Protein AF-A0A1B8DMV2-F1 (afdb_monomer)

Foldseek 3Di:
DDDDDDDDDDDPPPPPDDDDDPDDDPDDDDDPCDDQAAAEFEDACTQWVHDLLLLQLCPAFVRPVVLVVLVVCCVVVVDPPLVSSQRSLQRGDDALVVSLVSCVVPIDGDPCNLVVLVVCVVVVHQYEYEYCDDPLSSLVVCCVPNNNVSSVSYHYDNAAADEPPDPVVVVCVVVVRDYHYDPDVVVVVVVVVVQVVCQCVVVVPPDDTDPGYPNVVSNVVVVVVVVPPPD

Radius of gyration: 24.59 Å; Cα contacts (8 Å, |Δi|>4): 230; chains: 1; bounding box: 99×43×53 Å

Mean predicted aligned error: 14.94 Å

Nearest PDB structures (foldseek):
  3m1y-assembly1_B  TM=8.290E-01  e=2.789E-05  Helicobacter pylori
  1j97-assembly2_B  TM=6.042E-01  e=1.173E-05  Methanocaldococcus jannaschii
  5jjb-assembly1_A-2  TM=6.236E-01  e=6.628E-05  Mycobacterium avium 104
  1l7p-assembly2_B  TM=6.152E-01  e=1.575E-04  Methanocaldococcus jannaschii
  8a1z-assembly1_A  TM=6.060E-01  e=1.896E-04  Mycobacterium avium 104

Secondary structure (DSSP, 8-state):
------PPPP------PPP-------------------EEE-SBTTTBSS-HHHHHHHHHSSHHHHHHHHHHHHHTTSS-HHHHHHHHHHH--S-HHHHHHHHHHH--B-TTHHHHHHHHHHTT--EEEE-SS-HHHHHHHHHHHH-HHHHTTSEEES--EEETTSHHHHHHHHTT---EEESSHHHHHHHHHHHHHHHHHHHTTS-S---S-TTHHHHHHHHHHHTTS--

Structure (mmCIF, N/CA/C/O backbone):
data_AF-A0A1B8DMV2-F1
#
_entry.id   AF-A0A1B8DMV2-F1
#
loop_
_atom_site.group_PDB
_atom_site.id
_atom_site.type_symbol
_atom_site.label_atom_id
_atom_site.label_alt_id
_atom_site.label_comp_id
_atom_site.label_asym_id
_atom_site.label_entity_id
_atom_site.label_seq_id
_atom_site.pdbx_PDB_ins_code
_atom_site.Cartn_x
_atom_site.Cartn_y
_atom_site.Cartn_z
_atom_site.occupancy
_atom_site.B_iso_or_equiv
_atom_site.auth_seq_id
_atom_site.auth_comp_id
_atom_site.auth_asym_id
_atom_site.auth_atom_id
_atom_site.pdbx_PDB_model_num
ATOM 1 N N . MET A 1 1 ? -80.921 -12.171 -2.965 1.00 39.53 1 MET A N 1
ATOM 2 C CA . MET A 1 1 ? -79.775 -13.082 -2.747 1.00 39.53 1 MET A CA 1
ATOM 3 C C . MET A 1 1 ? -78.541 -12.381 -3.302 1.00 39.53 1 MET A C 1
ATOM 5 O O . MET A 1 1 ? -78.647 -11.861 -4.406 1.00 39.53 1 MET A O 1
ATOM 9 N N . PRO A 1 2 ? -77.476 -12.215 -2.504 1.00 41.81 2 PRO A N 1
ATOM 10 C CA . PRO A 1 2 ? -76.502 -11.133 -2.662 1.00 41.81 2 PRO A CA 1
ATOM 11 C C . PRO A 1 2 ? -75.434 -11.420 -3.724 1.00 41.81 2 PRO A C 1
ATOM 13 O O . PRO A 1 2 ? -75.021 -12.562 -3.911 1.00 41.81 2 PRO A O 1
ATOM 16 N N . ALA A 1 3 ? -74.975 -10.354 -4.383 1.00 37.78 3 ALA A N 1
ATOM 17 C CA . ALA A 1 3 ? -73.780 -10.355 -5.216 1.00 37.78 3 ALA A CA 1
ATOM 18 C C . ALA A 1 3 ? -72.537 -10.443 -4.316 1.00 37.78 3 ALA A C 1
ATOM 20 O O . ALA A 1 3 ? -72.351 -9.612 -3.427 1.00 37.78 3 ALA A O 1
ATOM 21 N N . ALA A 1 4 ? -71.709 -11.465 -4.533 1.00 41.53 4 ALA A N 1
ATOM 22 C CA . ALA A 1 4 ? -70.426 -11.617 -3.865 1.00 41.53 4 ALA A CA 1
ATOM 23 C C . ALA A 1 4 ? -69.388 -10.722 -4.556 1.00 41.53 4 ALA A C 1
ATOM 25 O O . ALA A 1 4 ? -69.022 -10.945 -5.707 1.00 41.53 4 ALA A O 1
ATOM 26 N N . LEU A 1 5 ? -68.943 -9.694 -3.838 1.00 39.97 5 LEU A N 1
ATOM 27 C CA . LEU A 1 5 ? -67.752 -8.915 -4.152 1.00 39.97 5 LEU A CA 1
ATOM 28 C C . LEU A 1 5 ? -66.538 -9.718 -3.678 1.00 39.97 5 LEU A C 1
ATOM 30 O O . LEU A 1 5 ? -66.412 -9.992 -2.486 1.00 39.97 5 LEU A O 1
ATOM 34 N N . THR A 1 6 ? -65.648 -10.093 -4.590 1.00 47.47 6 THR A N 1
ATOM 35 C CA . THR A 1 6 ? -64.312 -10.586 -4.235 1.00 47.47 6 THR A CA 1
ATOM 36 C C . THR A 1 6 ? -63.304 -9.517 -4.656 1.00 47.47 6 THR A C 1
ATOM 38 O O . THR A 1 6 ? -63.215 -9.231 -5.852 1.00 47.47 6 THR A O 1
ATOM 41 N N . PRO A 1 7 ? -62.596 -8.865 -3.718 1.00 49.81 7 PRO A N 1
ATOM 42 C CA . PRO A 1 7 ? -61.555 -7.903 -4.063 1.00 49.81 7 PRO A CA 1
ATOM 43 C C . PRO A 1 7 ? -60.292 -8.618 -4.588 1.00 49.81 7 PRO A C 1
ATOM 45 O O . PRO A 1 7 ? -60.046 -9.768 -4.209 1.00 49.81 7 PRO A O 1
ATOM 48 N N . PRO A 1 8 ? -59.484 -7.975 -5.455 1.00 42.56 8 PRO A N 1
ATOM 49 C CA . PRO A 1 8 ? -58.204 -8.519 -5.900 1.00 42.56 8 PRO A CA 1
ATOM 50 C C . PRO A 1 8 ? -57.180 -8.516 -4.760 1.00 42.56 8 PRO A C 1
ATOM 52 O O . PRO A 1 8 ? -57.171 -7.613 -3.927 1.00 42.56 8 PRO A O 1
ATOM 55 N N . LEU A 1 9 ? -56.314 -9.529 -4.765 1.00 41.69 9 LEU A N 1
ATOM 56 C CA . LEU A 1 9 ? -55.237 -9.738 -3.802 1.00 41.69 9 LEU A CA 1
ATOM 57 C C . LEU A 1 9 ? -54.272 -8.542 -3.766 1.00 41.69 9 LEU A C 1
ATOM 59 O O . LEU A 1 9 ? -53.713 -8.150 -4.791 1.00 41.69 9 LEU A O 1
ATOM 63 N N . GLU A 1 10 ? -54.091 -7.995 -2.565 1.00 40.56 10 GLU A N 1
ATOM 64 C CA . GLU A 1 10 ? -53.129 -6.946 -2.238 1.00 40.56 10 GLU A CA 1
ATOM 65 C C . GLU A 1 10 ? -51.698 -7.407 -2.542 1.00 40.56 10 GLU A C 1
ATOM 67 O O . GLU A 1 10 ? -51.246 -8.460 -2.090 1.00 40.56 10 GLU A O 1
ATOM 72 N N . GLY A 1 11 ? -50.976 -6.594 -3.315 1.00 40.66 11 GLY A N 1
ATOM 73 C CA . GLY A 1 11 ? -49.534 -6.716 -3.464 1.00 40.66 11 GLY A CA 1
ATOM 74 C C . GLY A 1 11 ? -48.859 -6.331 -2.154 1.00 40.66 11 GLY A C 1
ATOM 75 O O . GLY A 1 11 ? -48.941 -5.182 -1.721 1.00 40.66 11 GLY A O 1
ATOM 76 N N . VAL A 1 12 ? -48.185 -7.292 -1.530 1.00 40.72 12 VAL A N 1
ATOM 77 C CA . VAL A 1 12 ? -47.276 -7.028 -0.418 1.00 40.72 12 VAL A CA 1
ATOM 78 C C . VAL A 1 12 ? -46.053 -6.319 -1.002 1.00 40.72 12 VAL A C 1
ATOM 80 O O . VAL A 1 12 ? -45.153 -6.954 -1.544 1.00 40.72 12 VAL A O 1
ATOM 83 N N . ASN A 1 13 ? -46.041 -4.988 -0.941 1.00 46.53 13 ASN A N 1
ATOM 84 C CA . ASN A 1 13 ? -44.794 -4.233 -0.978 1.00 46.53 13 ASN A CA 1
ATOM 85 C C . ASN A 1 13 ? -44.102 -4.484 0.366 1.00 46.53 13 ASN A C 1
ATOM 87 O O . ASN A 1 13 ? -44.455 -3.857 1.365 1.00 46.53 13 ASN A O 1
ATOM 91 N N . GLU A 1 14 ? -43.154 -5.421 0.409 1.00 46.62 14 GLU A N 1
ATOM 92 C CA . GLU A 1 14 ? -42.186 -5.462 1.505 1.00 46.62 14 GLU A CA 1
ATOM 93 C C . GLU A 1 14 ? -41.298 -4.224 1.377 1.00 46.62 14 GLU A C 1
ATOM 95 O O . GLU A 1 14 ? -40.369 -4.160 0.572 1.00 46.62 14 GLU A O 1
ATOM 100 N N . ASP A 1 15 ? -41.652 -3.197 2.142 1.00 50.41 15 ASP A N 1
ATOM 101 C CA . ASP A 1 15 ? -40.822 -2.025 2.352 1.00 50.41 15 ASP A CA 1
ATOM 102 C C . ASP A 1 15 ? -39.543 -2.456 3.086 1.00 50.41 15 ASP A C 1
ATOM 104 O O . ASP A 1 15 ? -39.531 -2.675 4.296 1.00 50.41 15 ASP A O 1
ATOM 108 N N . LEU A 1 16 ? -38.463 -2.623 2.320 1.00 48.53 16 LEU A N 1
ATOM 109 C CA . LEU A 1 16 ? -37.116 -2.929 2.809 1.00 48.53 16 LEU A CA 1
ATOM 110 C C . LEU A 1 16 ? -36.414 -1.693 3.400 1.00 48.53 16 LEU A C 1
ATOM 112 O O . LEU A 1 16 ? -35.209 -1.738 3.668 1.00 48.53 16 LEU A O 1
ATOM 116 N N . SER A 1 17 ? -37.124 -0.572 3.573 1.00 50.84 17 SER A N 1
ATOM 117 C CA . SER A 1 17 ? -36.544 0.613 4.187 1.00 50.84 17 SER A CA 1
ATOM 118 C C . SER A 1 17 ? -36.229 0.361 5.661 1.00 50.84 17 SER A C 1
ATOM 120 O O . SER A 1 17 ? -37.004 -0.192 6.443 1.00 50.84 17 SER A O 1
ATOM 122 N N . VAL A 1 18 ? -35.022 0.759 6.054 1.00 45.78 18 VAL A N 1
ATOM 123 C CA . VAL A 1 18 ? -34.606 0.734 7.454 1.00 45.78 18 VAL A CA 1
ATOM 124 C C . VAL A 1 18 ? -35.427 1.804 8.186 1.00 45.78 18 VAL A C 1
ATOM 126 O O . VAL A 1 18 ? -35.365 2.967 7.773 1.00 45.78 18 VAL A O 1
ATOM 129 N N . PRO A 1 19 ? -36.174 1.475 9.261 1.00 44.66 19 PRO A N 1
ATOM 130 C CA . PRO A 1 19 ? -37.017 2.450 9.939 1.00 44.66 19 PRO A CA 1
ATOM 131 C C . PRO A 1 19 ? -36.183 3.644 10.398 1.00 44.66 19 PRO A C 1
ATOM 133 O O . PRO A 1 19 ? -35.203 3.494 11.137 1.00 44.66 19 PRO A O 1
ATOM 136 N N . THR A 1 20 ? -36.568 4.843 9.965 1.00 42.78 20 THR A N 1
ATOM 137 C CA . THR A 1 20 ? -35.943 6.074 10.444 1.00 42.78 20 THR A CA 1
ATOM 138 C C . THR A 1 20 ? -36.303 6.219 11.917 1.00 42.78 20 THR A C 1
ATOM 140 O O . THR A 1 20 ? -37.462 6.418 12.273 1.00 42.78 20 THR A O 1
ATOM 143 N N . THR A 1 21 ? -35.322 6.064 12.801 1.00 35.19 21 THR A N 1
ATOM 144 C CA . THR A 1 21 ? -35.538 6.240 14.238 1.00 35.19 21 THR A CA 1
ATOM 145 C C . THR A 1 21 ? -35.849 7.710 14.511 1.00 35.19 21 THR A C 1
ATOM 147 O O . THR A 1 21 ? -34.976 8.571 14.419 1.00 35.19 21 THR A O 1
ATOM 150 N N . SER A 1 22 ? -37.104 8.012 14.852 1.00 44.03 22 SER A N 1
ATOM 151 C CA . SER A 1 22 ? -37.492 9.310 15.401 1.00 44.03 22 SER A CA 1
ATOM 152 C C . SER A 1 22 ? -36.930 9.417 16.818 1.00 44.03 22 SER A C 1
ATOM 154 O O . SER A 1 22 ? -37.531 8.952 17.786 1.00 44.03 22 SER A O 1
ATOM 156 N N . TYR A 1 23 ? -35.727 9.967 16.937 1.00 38.50 23 TYR A N 1
ATOM 157 C CA . TYR A 1 23 ? -35.129 10.290 18.226 1.00 38.50 23 TYR A CA 1
ATOM 158 C C . TYR A 1 23 ? -35.892 11.464 18.855 1.00 38.50 23 TYR A C 1
ATOM 160 O O . TYR A 1 23 ? -35.722 12.607 18.433 1.00 38.50 23 TYR A O 1
ATOM 168 N N . GLU A 1 24 ? -36.692 11.204 19.892 1.00 40.81 24 GLU A N 1
ATOM 169 C CA . GLU A 1 24 ? -37.031 12.246 20.862 1.00 40.81 24 GLU A CA 1
ATOM 170 C C . GLU A 1 24 ? -35.873 12.397 21.865 1.00 40.81 24 GLU A C 1
ATOM 172 O O . GLU A 1 24 ? -35.414 11.405 22.442 1.00 40.81 24 GLU A O 1
ATOM 177 N N . PRO A 1 25 ? -35.345 13.614 22.085 1.00 38.31 25 PRO A N 1
ATOM 178 C CA . PRO A 1 25 ? -34.223 13.813 22.986 1.00 38.31 25 PRO A CA 1
ATOM 179 C C . PRO A 1 25 ? -34.690 13.746 24.444 1.00 38.31 25 PRO A C 1
ATOM 181 O O . PRO A 1 25 ? -35.223 14.713 24.985 1.00 38.31 25 PRO A O 1
ATOM 184 N N . THR A 1 26 ? -34.410 12.638 25.133 1.00 41.12 26 THR A N 1
ATOM 185 C CA . THR A 1 26 ? -34.429 12.635 26.599 1.00 41.12 26 THR A CA 1
ATOM 186 C C . THR A 1 26 ? -33.271 13.503 27.098 1.00 41.12 26 THR A C 1
ATOM 188 O O . THR A 1 26 ? -32.104 13.108 27.053 1.00 41.12 26 THR A O 1
ATOM 191 N N . GLN A 1 27 ? -33.580 14.723 27.540 1.00 54.03 27 GLN A N 1
ATOM 192 C CA . GLN A 1 27 ? -32.634 15.562 28.273 1.00 54.03 27 GLN A CA 1
ATOM 193 C C . GLN A 1 27 ? -32.320 14.902 29.615 1.00 54.03 27 GLN A C 1
ATOM 195 O O . GLN A 1 27 ? -33.163 14.866 30.509 1.00 54.03 27 GLN A O 1
ATOM 200 N N . THR A 1 28 ? -31.098 14.399 29.785 1.00 43.88 28 THR A N 1
ATOM 201 C CA . THR A 1 28 ? -30.482 14.263 31.112 1.00 43.88 28 THR A CA 1
ATOM 202 C C . THR A 1 28 ? -28.956 14.156 31.004 1.00 43.88 28 THR A C 1
ATOM 204 O O . THR A 1 28 ? -28.428 13.281 30.328 1.00 43.88 28 THR A O 1
ATOM 207 N N . ALA A 1 29 ? -28.286 15.091 31.689 1.00 43.59 29 ALA A N 1
ATOM 208 C CA . ALA A 1 29 ? -26.857 15.203 32.010 1.00 43.59 29 ALA A CA 1
ATOM 209 C C . ALA A 1 29 ? -25.831 15.172 30.850 1.00 43.59 29 ALA A C 1
ATOM 211 O O . ALA A 1 29 ? -25.542 14.151 30.230 1.00 43.59 29 ALA A O 1
ATOM 212 N N . ALA A 1 30 ? -25.199 16.329 30.625 1.00 50.72 30 ALA A N 1
ATOM 213 C CA . ALA A 1 30 ? -24.128 16.554 29.662 1.00 50.72 30 ALA A CA 1
ATOM 214 C C . ALA A 1 30 ? -22.830 15.809 30.037 1.00 50.72 30 ALA A C 1
ATOM 216 O O . ALA A 1 30 ? -21.918 16.372 30.638 1.00 50.72 30 ALA A O 1
ATOM 217 N N . ALA A 1 31 ? -22.715 14.548 29.625 1.00 51.94 31 ALA A N 1
ATOM 218 C CA . ALA A 1 31 ? -21.414 13.963 29.330 1.00 51.94 31 ALA A CA 1
ATOM 219 C C . ALA A 1 31 ? -20.946 14.530 27.982 1.00 51.94 31 ALA A C 1
ATOM 221 O O . ALA A 1 31 ? -21.693 14.491 27.003 1.00 51.94 31 ALA A O 1
ATOM 222 N N . SER A 1 32 ? -19.727 15.069 27.925 1.00 56.62 32 SER A N 1
ATOM 223 C CA . SER A 1 32 ? -19.067 15.475 26.680 1.00 56.62 32 SER A CA 1
ATOM 224 C C . SER A 1 32 ? -19.079 14.306 25.684 1.00 56.62 32 SER A C 1
ATOM 226 O O . SER A 1 32 ? -18.251 13.397 25.754 1.00 56.62 32 SER A O 1
ATOM 228 N N . LYS A 1 33 ? -20.059 14.279 24.772 1.00 58.41 33 LYS A N 1
ATOM 229 C CA . LYS A 1 33 ? -20.167 13.270 23.709 1.00 58.41 33 LYS A CA 1
ATOM 230 C C . LYS A 1 33 ? -19.155 13.608 22.614 1.00 58.41 33 LYS A C 1
ATOM 232 O O . LYS A 1 33 ? -19.526 14.038 21.523 1.00 58.41 33 LYS A O 1
ATOM 237 N N . LYS A 1 34 ? -17.860 13.447 22.905 1.00 64.75 34 LYS A N 1
ATOM 238 C CA . LYS A 1 34 ? -16.807 13.540 21.886 1.00 64.75 34 LYS A CA 1
ATOM 239 C C . LYS A 1 34 ? -17.065 12.425 20.862 1.00 64.75 34 LYS A C 1
ATOM 241 O O . LYS A 1 34 ? -17.210 11.260 21.236 1.00 64.75 34 LYS A O 1
ATOM 246 N N . ARG A 1 35 ? -17.204 12.781 19.579 1.00 78.56 35 ARG A N 1
ATOM 247 C CA . ARG A 1 35 ? -17.395 11.799 18.499 1.00 78.56 35 ARG A CA 1
ATOM 248 C C . ARG A 1 35 ? -16.191 10.858 18.471 1.00 78.56 35 ARG A C 1
ATOM 250 O O . ARG A 1 35 ? -15.055 11.316 18.566 1.00 78.56 35 ARG A O 1
ATOM 257 N N . LYS A 1 36 ? -16.439 9.553 18.344 1.00 77.31 36 LYS A N 1
ATOM 258 C CA . LYS A 1 36 ? -15.375 8.567 18.130 1.00 77.31 36 LYS A CA 1
ATOM 259 C C . LYS A 1 36 ? -14.893 8.708 16.687 1.00 77.31 36 LYS A C 1
ATOM 261 O O . LYS A 1 36 ? -15.678 8.481 15.772 1.00 77.31 36 LYS A O 1
ATOM 266 N N . VAL A 1 37 ? -13.642 9.118 16.508 1.00 82.69 37 VAL A N 1
ATOM 267 C CA . VAL A 1 37 ? -13.001 9.289 15.198 1.00 82.69 37 VAL A CA 1
ATOM 268 C C . VAL A 1 37 ? -11.921 8.222 15.045 1.00 82.69 37 VAL A C 1
ATOM 270 O O . VAL A 1 37 ? -11.201 7.936 16.001 1.00 82.69 37 VAL A O 1
ATOM 273 N N . ILE A 1 38 ? -11.840 7.627 13.857 1.00 82.38 38 ILE A N 1
ATOM 274 C CA . ILE A 1 38 ? -10.771 6.721 13.425 1.00 82.38 38 ILE A CA 1
ATOM 275 C C . ILE A 1 38 ? -10.338 7.200 12.041 1.00 82.38 38 ILE A C 1
ATOM 277 O O . ILE A 1 38 ? -11.196 7.489 11.206 1.00 82.38 38 ILE A O 1
ATOM 281 N N . CYS A 1 39 ? -9.033 7.282 11.809 1.00 84.25 39 CYS A N 1
ATOM 282 C CA . CYS A 1 39 ? -8.468 7.670 10.525 1.00 84.25 39 CYS A CA 1
ATOM 283 C C . CYS A 1 39 ? -8.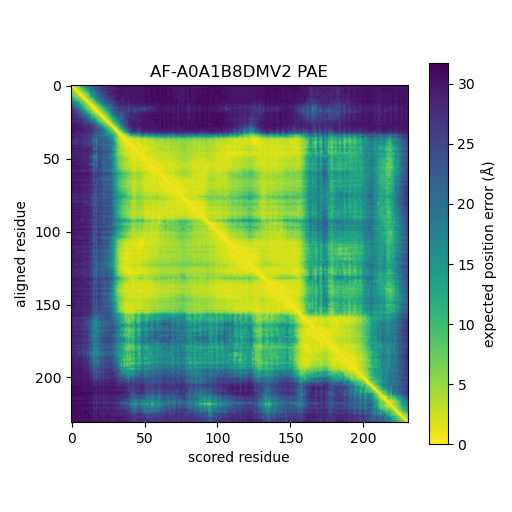015 6.426 9.764 1.00 84.25 39 CYS A C 1
ATOM 285 O O . CYS A 1 39 ? -7.266 5.606 10.295 1.00 84.25 39 CYS A O 1
ATOM 287 N N . PHE A 1 40 ? -8.470 6.310 8.521 1.00 85.81 40 PHE A N 1
ATOM 288 C CA . PHE A 1 40 ? -7.966 5.354 7.545 1.00 85.81 40 PHE A CA 1
ATOM 289 C C . PHE A 1 40 ? -7.352 6.162 6.410 1.00 85.81 40 PHE A C 1
ATOM 291 O O . PHE A 1 40 ? -7.992 7.085 5.910 1.00 85.81 40 PHE A O 1
ATOM 298 N N . SER A 1 41 ? -6.119 5.839 6.050 1.00 87.69 41 SER A N 1
ATOM 299 C CA . SER A 1 41 ? -5.363 6.517 5.005 1.00 87.69 41 SER A CA 1
ATOM 300 C C . SER A 1 41 ? -4.819 5.496 4.025 1.00 87.69 41 SER A C 1
ATOM 302 O O . SER A 1 41 ? -4.438 4.395 4.430 1.00 87.69 41 SER A O 1
ATOM 304 N N . ASP A 1 42 ? -4.739 5.884 2.760 1.00 88.62 42 ASP A N 1
ATOM 305 C CA . ASP A 1 42 ? -3.847 5.216 1.819 1.00 88.62 42 ASP A CA 1
ATOM 306 C C . ASP A 1 42 ? -2.383 5.581 2.137 1.00 88.62 42 ASP A C 1
ATOM 308 O O . ASP A 1 42 ? -2.115 6.425 3.003 1.00 88.62 42 ASP A O 1
ATOM 312 N N . PHE A 1 43 ? -1.437 4.920 1.477 1.00 89.38 43 PHE A N 1
ATOM 313 C CA . PHE A 1 43 ? -0.005 5.145 1.630 1.00 89.38 43 PHE A CA 1
ATOM 314 C C . PHE A 1 43 ? 0.583 5.898 0.437 1.00 89.38 43 PHE A C 1
ATOM 316 O O . PHE A 1 43 ? 0.992 7.053 0.577 1.00 89.38 43 PHE A O 1
ATOM 323 N N . ASP A 1 44 ? 0.603 5.239 -0.718 1.00 88.94 44 ASP A N 1
ATOM 324 C CA . ASP A 1 44 ? 1.164 5.739 -1.966 1.00 88.94 44 ASP A CA 1
ATOM 325 C C . ASP A 1 44 ? 0.224 6.798 -2.564 1.00 88.94 44 ASP A C 1
ATOM 327 O O . ASP A 1 44 ? -0.988 6.608 -2.631 1.00 88.94 44 ASP A O 1
ATOM 331 N N . GLY A 1 45 ? 0.759 7.958 -2.944 1.00 86.75 45 GLY A N 1
ATOM 332 C CA . GLY A 1 45 ? -0.032 9.115 -3.383 1.00 86.75 45 GLY A CA 1
ATOM 333 C C . GLY A 1 45 ? -0.849 9.809 -2.281 1.00 86.75 45 GLY A C 1
ATOM 334 O O . GLY A 1 45 ? -1.687 10.651 -2.604 1.00 86.75 45 GLY A O 1
ATOM 335 N N . THR A 1 46 ? -0.645 9.462 -1.000 1.00 89.94 46 THR A N 1
ATOM 336 C CA . THR A 1 46 ? -1.334 10.086 0.149 1.00 89.94 46 THR A CA 1
ATOM 337 C C . THR A 1 46 ? -0.374 10.463 1.277 1.00 89.94 46 THR A C 1
ATOM 339 O O . THR A 1 46 ? -0.191 11.643 1.546 1.00 89.94 46 THR A O 1
ATOM 342 N N . ILE A 1 47 ? 0.240 9.485 1.956 1.00 93.94 47 ILE A N 1
ATOM 343 C CA . ILE A 1 47 ? 1.255 9.759 2.993 1.00 93.94 47 ILE A CA 1
ATOM 344 C C . ILE A 1 47 ? 2.577 10.129 2.328 1.00 93.94 47 ILE A C 1
ATOM 346 O O . ILE A 1 47 ? 3.286 11.025 2.785 1.00 93.94 47 ILE A O 1
ATOM 350 N N . PHE A 1 48 ? 2.896 9.418 1.250 1.00 93.69 48 PHE A N 1
ATOM 351 C CA . PHE A 1 48 ? 4.001 9.728 0.362 1.00 93.69 48 PHE A CA 1
ATOM 352 C C . PHE A 1 48 ? 3.446 10.118 -0.995 1.00 93.69 48 PHE A C 1
ATOM 354 O O . PHE A 1 48 ? 2.483 9.519 -1.468 1.00 93.69 48 PHE A O 1
ATOM 361 N N . MET A 1 49 ? 4.047 11.121 -1.625 1.00 90.69 49 MET A N 1
ATOM 362 C CA . MET A 1 49 ? 3.525 11.686 -2.873 1.00 90.69 49 MET A CA 1
ATOM 363 C C . MET A 1 49 ? 3.813 10.795 -4.087 1.00 90.69 49 MET A C 1
ATOM 365 O O . MET A 1 49 ? 3.152 10.913 -5.119 1.00 90.69 49 MET A O 1
ATOM 369 N N . GLN A 1 50 ? 4.787 9.893 -3.968 1.00 91.75 50 GLN A N 1
ATOM 370 C CA . GLN A 1 50 ? 5.167 8.930 -4.994 1.00 91.75 50 GLN A CA 1
ATOM 371 C C . GLN A 1 50 ? 4.692 7.518 -4.630 1.00 91.75 50 GLN A C 1
ATOM 373 O O . GLN A 1 50 ? 4.404 7.216 -3.474 1.00 91.75 50 GLN A O 1
ATOM 378 N N . ASP A 1 51 ? 4.644 6.652 -5.641 1.00 90.50 51 ASP A N 1
ATOM 379 C CA . ASP A 1 51 ? 4.323 5.236 -5.485 1.00 90.50 51 ASP A CA 1
ATOM 380 C C . ASP A 1 51 ? 5.600 4.421 -5.234 1.00 90.50 51 ASP A C 1
ATOM 382 O O . ASP A 1 51 ? 6.523 4.391 -6.060 1.00 90.50 51 ASP A O 1
ATOM 386 N N . THR A 1 52 ? 5.657 3.774 -4.070 1.00 88.50 52 THR A N 1
ATOM 387 C CA . THR A 1 52 ? 6.786 2.944 -3.630 1.00 88.50 52 THR A CA 1
ATOM 388 C C . THR A 1 52 ? 7.061 1.781 -4.580 1.00 88.50 52 THR A C 1
ATOM 390 O O . THR A 1 52 ? 8.223 1.486 -4.871 1.00 88.50 52 THR A O 1
ATOM 393 N N . GLY A 1 53 ? 6.016 1.136 -5.103 1.00 87.12 53 GLY A N 1
ATOM 394 C CA . GLY A 1 53 ? 6.134 0.056 -6.077 1.00 87.12 53 GLY A CA 1
ATOM 395 C C . GLY A 1 53 ? 6.722 0.558 -7.390 1.00 87.12 53 GLY A C 1
ATOM 396 O O . GLY A 1 53 ? 7.690 -0.015 -7.887 1.00 87.12 53 GLY A O 1
ATOM 397 N N . HIS A 1 54 ? 6.209 1.668 -7.920 1.00 89.88 54 HIS A N 1
ATOM 398 C CA . HIS A 1 54 ? 6.704 2.257 -9.167 1.00 89.88 54 HIS A CA 1
ATOM 399 C C . HIS A 1 54 ? 8.176 2.652 -9.077 1.00 89.88 54 HIS A C 1
ATOM 401 O O . HIS A 1 54 ? 8.936 2.344 -9.992 1.00 89.88 54 HIS A O 1
ATOM 407 N N . ILE A 1 55 ? 8.605 3.269 -7.969 1.00 90.06 55 ILE A N 1
ATOM 408 C CA . ILE A 1 55 ? 10.020 3.612 -7.752 1.00 90.06 55 ILE A CA 1
ATOM 409 C C . ILE A 1 55 ? 10.901 2.362 -7.854 1.00 90.06 55 ILE A C 1
ATOM 411 O O . ILE A 1 55 ? 11.942 2.381 -8.523 1.00 90.06 55 ILE A O 1
ATOM 415 N N . LEU A 1 56 ? 10.473 1.274 -7.215 1.00 88.31 56 LEU A N 1
ATOM 416 C CA . LEU A 1 56 ? 11.181 0.001 -7.227 1.00 88.31 56 LEU A CA 1
ATOM 417 C C . LEU A 1 56 ? 11.195 -0.645 -8.611 1.00 88.31 56 LEU A C 1
ATOM 419 O O . LEU A 1 56 ? 12.254 -1.070 -9.072 1.00 88.31 56 LEU A O 1
ATOM 423 N N . PHE A 1 57 ? 10.053 -0.711 -9.293 1.00 89.81 57 PHE A N 1
ATOM 424 C CA . PHE A 1 57 ? 9.960 -1.332 -10.615 1.00 89.81 57 PHE A CA 1
ATOM 425 C C . PHE A 1 57 ? 10.758 -0.566 -11.660 1.00 89.81 57 PHE A C 1
ATOM 427 O O . PHE A 1 57 ? 11.440 -1.191 -12.470 1.00 89.81 57 PHE A O 1
ATOM 434 N N . ASP A 1 58 ? 10.720 0.764 -11.607 1.00 90.81 58 ASP A N 1
ATOM 435 C CA . ASP A 1 58 ? 11.403 1.623 -12.569 1.00 90.81 58 ASP A CA 1
ATOM 436 C C . ASP A 1 58 ? 12.921 1.549 -12.410 1.00 90.81 58 ASP A C 1
ATOM 438 O O . ASP A 1 58 ? 13.647 1.635 -13.399 1.00 90.81 58 ASP A O 1
ATOM 442 N N . SER A 1 59 ? 13.397 1.380 -11.172 1.00 88.06 59 SER A N 1
ATOM 443 C CA . SER A 1 59 ? 14.830 1.439 -10.857 1.00 88.06 59 SER A CA 1
ATOM 444 C C . SER A 1 59 ? 15.488 0.052 -10.830 1.00 88.06 59 SER A C 1
ATOM 446 O O . SER A 1 59 ? 16.654 -0.086 -11.196 1.00 88.06 59 SER A O 1
ATOM 448 N N . HIS A 1 60 ? 14.752 -0.983 -10.412 1.00 86.12 60 HIS A N 1
ATOM 449 C CA . HIS A 1 60 ? 15.302 -2.317 -10.143 1.00 86.12 60 HIS A CA 1
ATOM 450 C C . HIS A 1 60 ? 14.433 -3.489 -10.622 1.00 86.12 60 HIS A C 1
ATOM 452 O O . HIS A 1 60 ? 14.756 -4.648 -10.337 1.00 86.12 60 HIS A O 1
ATOM 458 N N . GLY A 1 61 ? 13.325 -3.208 -11.305 1.00 87.94 61 GLY A N 1
ATOM 459 C CA . GLY A 1 61 ? 12.406 -4.215 -11.824 1.00 87.94 61 GLY A CA 1
ATOM 460 C C . GLY A 1 61 ? 12.270 -4.143 -13.338 1.00 87.94 61 GLY A C 1
ATOM 461 O O . GLY A 1 61 ? 13.253 -4.064 -14.070 1.00 87.94 61 GLY A O 1
ATOM 462 N N . CYS A 1 62 ? 11.026 -4.199 -13.806 1.00 88.56 62 CYS A N 1
ATOM 463 C CA . CYS A 1 62 ? 10.691 -4.233 -15.225 1.00 88.56 62 CYS A CA 1
ATOM 464 C C . CYS A 1 62 ? 10.989 -2.925 -15.979 1.00 88.56 62 CYS A C 1
ATOM 466 O O . CYS A 1 62 ? 10.985 -2.925 -17.208 1.00 88.56 62 CYS A O 1
ATOM 468 N N . GLY A 1 63 ? 11.287 -1.836 -15.269 1.00 92.81 63 GLY A N 1
ATOM 469 C CA . GLY A 1 63 ? 11.496 -0.517 -15.850 1.00 92.81 63 GLY A CA 1
ATOM 470 C C . GLY A 1 63 ? 10.184 0.202 -16.172 1.00 92.81 63 GLY A C 1
ATOM 471 O O . GLY A 1 63 ? 9.110 -0.399 -16.253 1.00 92.81 63 GLY A O 1
ATOM 472 N N . SER A 1 64 ? 10.283 1.513 -16.389 1.00 92.94 64 SER A N 1
ATOM 473 C CA . SER A 1 64 ? 9.127 2.393 -16.596 1.00 92.94 64 SER A CA 1
ATOM 474 C C . SER A 1 64 ? 8.343 2.091 -17.875 1.00 92.94 64 SER A C 1
ATOM 476 O O . SER A 1 64 ? 7.118 2.207 -17.880 1.00 92.94 64 SER A O 1
ATOM 478 N N . GLU A 1 65 ? 9.020 1.666 -18.945 1.00 94.38 65 GLU A N 1
ATOM 479 C CA . GLU A 1 65 ? 8.375 1.314 -20.217 1.00 94.38 65 GLU A CA 1
ATOM 480 C C . GLU A 1 65 ? 7.486 0.073 -20.073 1.00 94.38 65 GLU A C 1
ATOM 482 O O . GLU A 1 65 ? 6.303 0.115 -20.414 1.00 94.38 65 GLU A O 1
ATOM 487 N N . GLN A 1 66 ? 8.022 -1.014 -19.508 1.00 93.00 66 GLN A N 1
ATOM 488 C CA . GLN A 1 66 ? 7.253 -2.240 -19.289 1.00 93.00 66 GLN A CA 1
ATOM 489 C C . GLN A 1 66 ? 6.150 -2.021 -18.253 1.00 93.00 66 GLN A C 1
ATOM 491 O O . GLN A 1 66 ? 5.036 -2.511 -18.437 1.00 93.00 66 GLN A O 1
ATOM 496 N N . ARG A 1 67 ? 6.422 -1.249 -17.193 1.00 94.12 67 ARG A N 1
ATOM 497 C CA . ARG A 1 67 ? 5.399 -0.875 -16.215 1.00 94.12 67 ARG A CA 1
ATOM 498 C C . ARG A 1 67 ? 4.235 -0.140 -16.876 1.00 94.12 67 ARG A C 1
ATOM 500 O O . ARG A 1 67 ? 3.094 -0.490 -16.609 1.00 94.12 67 ARG A O 1
ATOM 507 N N . ALA A 1 68 ? 4.494 0.818 -17.768 1.00 92.06 68 ALA A N 1
ATOM 508 C CA . ALA A 1 68 ? 3.435 1.556 -18.456 1.00 92.06 68 ALA A CA 1
ATOM 509 C C . ALA A 1 68 ? 2.549 0.648 -19.327 1.00 92.06 68 ALA A C 1
ATOM 511 O O . ALA A 1 68 ? 1.333 0.838 -19.368 1.00 92.06 68 ALA A O 1
ATOM 512 N N . ILE A 1 69 ? 3.141 -0.355 -19.987 1.00 93.81 69 ILE A N 1
ATOM 513 C CA . ILE A 1 69 ? 2.392 -1.375 -20.739 1.00 93.81 69 ILE A CA 1
ATOM 514 C C . ILE A 1 69 ? 1.498 -2.170 -19.786 1.00 93.81 69 ILE A C 1
ATOM 516 O O . ILE A 1 69 ? 0.301 -2.309 -20.022 1.00 93.81 69 ILE A O 1
ATOM 520 N N . LEU A 1 70 ? 2.073 -2.660 -18.691 1.00 89.50 70 LEU A N 1
ATOM 521 C CA . LEU A 1 70 ? 1.375 -3.440 -17.676 1.00 89.50 70 LEU A CA 1
ATOM 522 C C . LEU A 1 70 ? 0.232 -2.648 -17.005 1.00 89.50 70 LEU A C 1
ATOM 524 O O . LEU A 1 70 ? -0.867 -3.177 -16.840 1.00 89.50 70 LEU A O 1
ATOM 528 N N . ASP A 1 71 ? 0.445 -1.368 -16.699 1.00 87.31 71 ASP A N 1
ATOM 529 C CA . ASP A 1 71 ? -0.585 -0.457 -16.184 1.00 87.31 71 ASP A CA 1
ATOM 530 C C . ASP A 1 71 ? -1.744 -0.290 -17.177 1.00 87.31 71 ASP A C 1
ATOM 532 O O . ASP A 1 71 ? -2.911 -0.223 -16.781 1.00 87.31 71 ASP A O 1
ATOM 536 N N . GLU A 1 72 ? -1.452 -0.242 -18.477 1.00 90.19 72 GLU A N 1
ATOM 537 C CA . GLU A 1 72 ? -2.479 -0.157 -19.517 1.00 90.19 72 GLU A CA 1
ATOM 538 C C . GLU A 1 72 ? -3.302 -1.450 -19.618 1.00 90.19 72 GLU A C 1
ATOM 540 O O . GLU A 1 72 ? -4.524 -1.394 -19.778 1.00 90.19 72 GLU A O 1
ATOM 545 N N . GLN A 1 73 ? -2.679 -2.617 -19.426 1.00 87.50 73 GLN A N 1
ATOM 546 C CA . GLN A 1 73 ? -3.393 -3.901 -19.365 1.00 87.50 73 GLN A CA 1
ATOM 547 C C . GLN A 1 73 ? -4.378 -3.960 -18.189 1.00 87.50 73 GLN A C 1
ATOM 549 O O . GLN A 1 73 ? -5.465 -4.526 -18.324 1.00 87.50 73 GLN A O 1
ATOM 554 N N . ILE A 1 74 ? -4.038 -3.335 -17.054 1.00 79.62 74 ILE A N 1
ATOM 555 C CA . ILE A 1 74 ? -4.966 -3.186 -15.921 1.00 79.62 74 ILE A CA 1
ATOM 556 C C . ILE A 1 74 ? -6.123 -2.258 -16.307 1.00 79.62 74 ILE A C 1
ATOM 558 O O . ILE A 1 74 ? -7.286 -2.595 -16.086 1.00 79.62 74 ILE A O 1
ATOM 562 N N . LYS A 1 75 ? -5.828 -1.084 -16.883 1.00 79.62 75 LYS A N 1
ATOM 563 C CA . LYS A 1 75 ? -6.846 -0.070 -17.225 1.00 79.62 75 LYS A CA 1
ATOM 564 C C . LYS A 1 75 ? -7.852 -0.561 -18.259 1.00 79.62 75 LYS A C 1
ATOM 566 O O . LYS A 1 75 ? -9.038 -0.259 -18.145 1.00 79.62 75 LYS A O 1
ATOM 571 N N . THR A 1 76 ? -7.379 -1.296 -19.259 1.00 89.44 76 THR A N 1
ATOM 572 C CA . THR A 1 76 ? -8.213 -1.877 -20.320 1.00 89.44 76 THR A CA 1
ATOM 573 C C . THR A 1 76 ? -8.999 -3.101 -19.849 1.00 89.44 76 THR A C 1
ATOM 575 O O . THR A 1 76 ? -9.922 -3.534 -20.537 1.00 89.44 76 THR A O 1
ATOM 578 N N . GLY A 1 77 ? -8.664 -3.651 -18.676 1.00 82.25 77 GLY A N 1
ATOM 579 C CA . GLY A 1 77 ? -9.251 -4.882 -18.156 1.00 82.25 77 GLY A CA 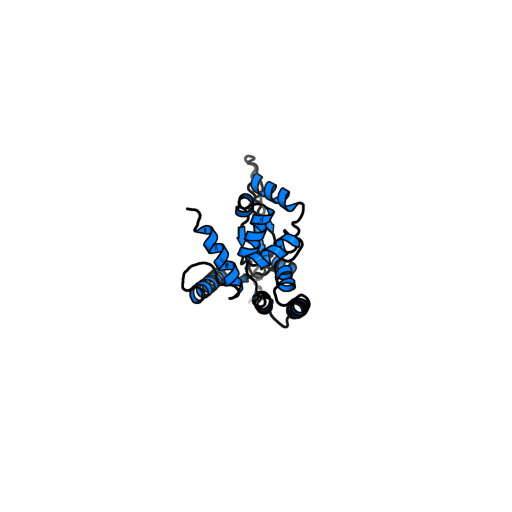1
ATOM 580 C C . GLY A 1 77 ? -8.762 -6.145 -18.869 1.00 82.25 77 GLY A C 1
ATOM 581 O O . GLY A 1 77 ? -9.354 -7.204 -18.671 1.00 82.25 77 GLY A O 1
ATOM 582 N N . GLU A 1 78 ? -7.701 -6.056 -19.683 1.00 87.62 78 GLU A N 1
ATOM 583 C CA . GLU A 1 78 ? -7.068 -7.211 -20.335 1.00 87.62 78 GLU A CA 1
ATOM 584 C C . GLU A 1 78 ? -6.564 -8.215 -19.295 1.00 87.62 78 GLU A C 1
ATOM 586 O O . GLU A 1 78 ? -6.720 -9.429 -19.452 1.00 87.62 78 GLU A O 1
ATOM 591 N N . ARG A 1 79 ? -5.977 -7.702 -18.209 1.00 84.06 79 ARG A N 1
ATOM 592 C CA . ARG A 1 79 ? -5.465 -8.501 -17.096 1.00 84.06 79 ARG A CA 1
ATOM 593 C C . ARG A 1 79 ? -5.932 -7.936 -15.770 1.00 84.06 79 ARG A C 1
ATOM 595 O O . ARG A 1 79 ? -6.162 -6.737 -15.622 1.00 84.06 79 ARG A O 1
ATOM 602 N N . SER A 1 80 ? -6.051 -8.815 -14.779 1.00 77.44 80 SER A N 1
ATOM 603 C CA . SER A 1 80 ? -6.402 -8.375 -13.436 1.00 77.44 80 SER A CA 1
ATOM 604 C C . SER A 1 80 ? -5.242 -7.601 -12.802 1.00 77.44 80 SER A C 1
ATOM 606 O O . SER A 1 80 ? -4.069 -7.897 -13.046 1.00 77.44 80 SER A O 1
ATOM 608 N N . PHE A 1 81 ? -5.567 -6.653 -11.918 1.00 71.50 81 PHE A N 1
ATOM 609 C CA . PHE A 1 81 ? -4.575 -5.950 -11.096 1.00 71.50 81 PHE A CA 1
ATOM 610 C C . PHE A 1 81 ? -3.629 -6.920 -10.376 1.00 71.50 81 PHE A C 1
ATOM 612 O O . PHE A 1 81 ? -2.435 -6.658 -10.262 1.00 71.50 81 PHE A O 1
ATOM 619 N N . ARG A 1 82 ? -4.157 -8.062 -9.915 1.00 68.25 82 ARG A N 1
ATOM 620 C CA . ARG A 1 82 ? -3.387 -9.098 -9.224 1.00 68.25 82 ARG A CA 1
ATOM 621 C C . ARG A 1 82 ? -2.308 -9.688 -10.125 1.00 68.25 82 ARG A C 1
ATOM 623 O O . ARG A 1 82 ? -1.155 -9.721 -9.713 1.00 68.25 82 ARG A O 1
ATOM 630 N N . ASP A 1 83 ? -2.676 -10.129 -11.326 1.00 74.44 83 ASP A N 1
ATOM 631 C CA . ASP A 1 83 ? -1.740 -10.805 -12.236 1.00 74.44 83 ASP A CA 1
ATOM 632 C C . ASP A 1 83 ? -0.608 -9.869 -12.651 1.00 74.44 83 ASP A C 1
ATOM 634 O O . ASP A 1 83 ? 0.555 -10.266 -12.714 1.00 74.44 83 ASP A O 1
ATOM 638 N N . VAL A 1 84 ? -0.956 -8.609 -12.909 1.00 80.19 84 VAL A N 1
ATOM 639 C CA . VAL A 1 84 ? 0.012 -7.585 -13.286 1.00 80.19 84 VAL A CA 1
ATOM 640 C C . VAL A 1 84 ? 0.902 -7.199 -12.106 1.00 80.19 84 VAL A C 1
ATOM 642 O O . VAL A 1 84 ? 2.122 -7.161 -12.253 1.00 80.19 84 VAL A O 1
ATOM 645 N N . SER A 1 85 ? 0.328 -6.986 -10.919 1.00 76.88 85 SER A N 1
ATOM 646 C CA . SER A 1 85 ? 1.107 -6.692 -9.711 1.00 76.88 85 SER A CA 1
ATOM 647 C C . SER A 1 85 ? 2.093 -7.819 -9.406 1.00 76.88 85 SER A C 1
ATOM 649 O O . SER A 1 85 ? 3.261 -7.565 -9.120 1.00 76.88 85 SER A O 1
ATOM 651 N N . GLU A 1 86 ? 1.663 -9.080 -9.492 1.00 76.50 86 GLU A N 1
ATOM 652 C CA . GLU A 1 86 ? 2.551 -10.224 -9.276 1.00 76.50 86 GLU A CA 1
ATOM 653 C C . GLU A 1 86 ? 3.723 -10.239 -10.260 1.00 76.50 86 GLU A C 1
ATOM 655 O O . GLU A 1 86 ? 4.853 -10.510 -9.844 1.00 76.50 86 GLU A O 1
ATOM 660 N N . GLU A 1 87 ? 3.485 -9.905 -11.527 1.00 81.75 87 GLU A N 1
ATOM 661 C CA . GLU A 1 87 ? 4.532 -9.784 -12.539 1.00 81.75 87 GLU A CA 1
ATOM 662 C C . GLU A 1 87 ? 5.509 -8.644 -12.224 1.00 81.75 87 GLU A C 1
ATOM 664 O O . GLU A 1 87 ? 6.720 -8.878 -12.170 1.00 81.75 87 GLU A O 1
ATOM 669 N N . MET A 1 88 ? 4.997 -7.446 -11.923 1.00 83.56 88 MET A N 1
ATOM 670 C CA . MET A 1 88 ? 5.820 -6.285 -11.573 1.00 83.56 88 MET A CA 1
ATOM 671 C C . MET A 1 88 ? 6.712 -6.577 -10.364 1.00 83.56 88 MET A C 1
ATOM 673 O O . MET A 1 88 ? 7.932 -6.436 -10.435 1.00 83.56 88 MET A O 1
ATOM 677 N N . TRP A 1 89 ? 6.150 -7.101 -9.277 1.00 82.19 89 TRP A N 1
ATOM 678 C CA . TRP A 1 89 ? 6.931 -7.457 -8.092 1.00 82.19 89 TRP A CA 1
ATOM 679 C C . TRP A 1 89 ? 7.912 -8.614 -8.348 1.00 82.19 89 TRP A C 1
ATOM 681 O O . TRP A 1 89 ? 8.938 -8.711 -7.677 1.00 82.19 89 TRP A O 1
ATOM 691 N N . SER A 1 90 ? 7.631 -9.499 -9.315 1.00 81.31 90 SER A N 1
ATOM 692 C CA . SER A 1 90 ? 8.513 -10.628 -9.662 1.00 81.31 90 SER A CA 1
ATOM 693 C C . SER A 1 90 ? 9.695 -10.208 -10.528 1.00 81.31 90 SER A C 1
ATOM 695 O O . SER A 1 90 ? 10.665 -10.967 -10.637 1.00 81.31 90 SER A O 1
ATOM 697 N N . SER A 1 91 ? 9.608 -9.024 -11.137 1.00 85.69 91 SER A N 1
ATOM 698 C CA . SER A 1 91 ? 10.672 -8.441 -11.950 1.00 85.69 91 SER A CA 1
ATOM 699 C C . SER A 1 91 ? 11.837 -7.900 -11.118 1.00 85.69 91 SER A C 1
ATOM 701 O O . SER A 1 91 ? 12.941 -7.782 -11.641 1.00 85.69 91 SER A O 1
ATOM 703 N N . LEU A 1 92 ? 11.622 -7.626 -9.824 1.00 82.00 92 LEU A N 1
ATOM 704 C CA . LEU A 1 92 ? 12.668 -7.129 -8.933 1.00 82.00 92 LEU A CA 1
ATOM 705 C C . LEU A 1 92 ? 13.785 -8.164 -8.754 1.00 82.00 92 LEU A C 1
ATOM 707 O O . LEU A 1 92 ? 13.535 -9.312 -8.370 1.00 82.00 92 LEU A O 1
ATOM 711 N N . ASN A 1 93 ? 15.026 -7.734 -8.987 1.00 72.00 93 ASN A N 1
ATOM 712 C CA . ASN A 1 93 ? 16.219 -8.570 -8.838 1.00 72.00 93 ASN A CA 1
ATOM 713 C C . ASN A 1 93 ? 17.304 -7.889 -7.989 1.00 72.00 93 ASN A C 1
ATOM 715 O O . ASN A 1 93 ? 18.467 -7.824 -8.380 1.00 72.00 93 ASN A O 1
ATOM 719 N N . VAL A 1 94 ? 16.907 -7.361 -6.833 1.00 72.06 94 VAL A N 1
ATOM 720 C CA . VAL A 1 94 ? 17.790 -6.649 -5.900 1.00 72.06 94 VAL A CA 1
ATOM 721 C C . VAL A 1 94 ? 17.514 -7.052 -4.449 1.00 72.06 94 VAL A C 1
ATOM 723 O O . VAL A 1 94 ? 16.402 -7.504 -4.148 1.00 72.06 94 VAL A O 1
ATOM 726 N N . PRO A 1 95 ? 18.496 -6.914 -3.544 1.00 74.12 95 PRO A N 1
ATOM 727 C CA . PRO A 1 95 ? 18.285 -6.987 -2.101 1.00 74.12 95 PRO A CA 1
ATOM 728 C C . PRO A 1 95 ? 17.319 -5.922 -1.564 1.00 74.12 95 PRO A C 1
ATOM 730 O O . PRO A 1 95 ? 17.088 -4.910 -2.220 1.00 74.12 95 PRO A O 1
ATOM 733 N N . PHE A 1 96 ? 16.756 -6.158 -0.370 1.00 69.69 96 PHE A N 1
ATOM 734 C CA . PHE A 1 96 ? 15.799 -5.237 0.269 1.00 69.69 96 PHE A CA 1
ATOM 735 C C . PHE A 1 96 ? 16.418 -3.877 0.543 1.00 69.69 96 PHE A C 1
ATOM 737 O O . PHE A 1 96 ? 15.815 -2.842 0.282 1.00 69.69 96 PHE A O 1
ATOM 744 N N . GLU A 1 97 ? 17.631 -3.919 1.067 1.00 72.19 97 GLU A N 1
ATOM 745 C CA . GLU A 1 97 ? 18.419 -2.774 1.471 1.00 72.19 97 GLU A CA 1
ATOM 746 C C . GLU A 1 97 ? 18.704 -1.876 0.262 1.00 72.19 97 GLU A C 1
ATOM 748 O O . GLU A 1 97 ? 18.360 -0.699 0.289 1.00 72.19 97 GLU A O 1
ATOM 753 N N . ASP A 1 98 ? 19.195 -2.456 -0.834 1.00 72.75 98 ASP A N 1
ATOM 754 C CA . ASP A 1 98 ? 19.542 -1.730 -2.061 1.00 72.75 98 ASP A CA 1
ATOM 755 C C . ASP A 1 98 ? 18.328 -1.026 -2.683 1.00 72.75 98 ASP A C 1
ATOM 757 O O . ASP A 1 98 ? 18.408 0.123 -3.112 1.00 72.75 98 ASP A O 1
ATOM 761 N N . GLY A 1 99 ? 17.167 -1.686 -2.719 1.00 75.38 99 GLY A N 1
ATOM 762 C CA . GLY A 1 99 ? 15.971 -1.028 -3.236 1.00 75.38 99 GLY A CA 1
ATOM 763 C C . GLY A 1 99 ? 15.340 -0.046 -2.239 1.00 75.38 99 GLY A C 1
ATOM 764 O O . GLY A 1 99 ? 14.562 0.815 -2.644 1.00 75.38 99 GLY A O 1
ATOM 765 N N . PHE A 1 100 ? 15.691 -0.109 -0.953 1.00 79.12 100 PHE A N 1
ATOM 766 C CA . PHE A 1 100 ? 15.305 0.914 0.017 1.00 79.12 100 PHE A CA 1
ATOM 767 C C . PHE A 1 100 ? 16.085 2.221 -0.171 1.00 79.12 100 PHE A C 1
ATOM 769 O O . PHE A 1 100 ? 15.507 3.293 -0.003 1.00 79.12 100 PHE A O 1
ATOM 776 N N . GLU A 1 101 ? 17.351 2.154 -0.593 1.00 83.69 101 GLU A N 1
ATOM 777 C CA . GLU A 1 101 ? 18.173 3.344 -0.860 1.00 83.69 101 GLU A CA 1
ATOM 778 C C . GLU A 1 101 ? 17.532 4.260 -1.913 1.00 83.69 101 GLU A C 1
ATOM 780 O O . GLU A 1 101 ? 17.415 5.467 -1.700 1.00 83.69 101 GLU A O 1
ATOM 785 N N . VAL A 1 102 ? 17.021 3.691 -3.013 1.00 85.12 102 VAL A N 1
ATOM 786 C CA . VAL A 1 102 ? 16.350 4.485 -4.059 1.00 85.12 102 VAL A CA 1
ATOM 787 C C . VAL A 1 102 ? 15.019 5.081 -3.591 1.00 85.12 102 VAL A C 1
ATOM 789 O O . VAL A 1 102 ? 14.603 6.136 -4.071 1.00 85.12 102 VAL A O 1
ATOM 792 N N . MET A 1 103 ? 14.341 4.420 -2.650 1.00 85.50 103 MET A N 1
ATOM 793 C CA . MET A 1 103 ? 13.115 4.939 -2.049 1.00 85.50 103 MET A CA 1
ATOM 794 C C . MET A 1 103 ? 13.414 6.108 -1.110 1.00 85.50 103 MET A C 1
ATOM 796 O O . MET A 1 103 ? 12.683 7.089 -1.137 1.00 85.50 103 MET A O 1
ATOM 800 N N . GLU A 1 104 ? 14.499 6.058 -0.336 1.00 84.69 104 GLU A N 1
ATOM 801 C CA . GLU A 1 104 ? 14.904 7.171 0.534 1.00 84.69 104 GLU A CA 1
ATOM 802 C C . GLU A 1 104 ? 15.209 8.451 -0.256 1.00 84.69 104 GLU A C 1
ATOM 804 O O . GLU A 1 104 ? 14.865 9.542 0.191 1.00 84.69 104 GLU A O 1
ATOM 809 N N . GLU A 1 105 ? 15.811 8.325 -1.439 1.00 87.56 105 GLU A N 1
ATOM 810 C CA . GLU A 1 105 ? 16.131 9.476 -2.288 1.00 87.56 105 GLU A CA 1
ATOM 811 C C . GLU A 1 105 ? 14.891 10.087 -2.960 1.00 87.56 105 GLU A C 1
ATOM 813 O O . GLU A 1 105 ? 14.820 11.302 -3.143 1.00 87.56 105 GLU A O 1
ATOM 818 N N . LYS A 1 106 ? 13.921 9.252 -3.358 1.00 90.62 106 LYS A N 1
ATOM 819 C CA . LYS A 1 106 ? 12.808 9.666 -4.232 1.00 90.62 106 LYS A CA 1
ATOM 820 C C . LYS A 1 106 ? 11.478 9.879 -3.517 1.00 90.62 106 LYS A C 1
ATOM 822 O O . LYS A 1 106 ? 10.591 10.495 -4.106 1.00 90.62 106 LYS A O 1
ATOM 827 N N . LEU A 1 107 ? 11.303 9.333 -2.313 1.00 92.50 107 LEU A N 1
ATOM 828 C CA . LEU A 1 107 ? 10.063 9.475 -1.557 1.00 92.50 107 LEU A CA 1
ATOM 829 C C . LEU A 1 107 ? 10.020 10.809 -0.821 1.00 92.50 107 LEU A C 1
ATOM 831 O O . LEU A 1 107 ? 10.853 11.119 0.030 1.00 92.50 107 LEU A O 1
ATOM 835 N N . GLU A 1 108 ? 8.956 11.548 -1.083 1.00 93.75 108 GLU A N 1
ATOM 836 C CA . GLU A 1 108 ? 8.593 12.769 -0.393 1.00 93.75 108 GLU A CA 1
ATOM 837 C C . GLU A 1 108 ? 7.346 12.497 0.442 1.00 93.75 108 GLU A C 1
ATOM 839 O O . GLU A 1 108 ? 6.293 12.109 -0.071 1.00 93.75 108 GLU A O 1
ATOM 844 N N . MET A 1 109 ? 7.483 12.675 1.753 1.00 94.81 109 MET A N 1
ATOM 845 C CA . MET A 1 109 ? 6.360 12.615 2.680 1.00 94.81 109 MET A CA 1
ATOM 846 C C . MET A 1 109 ? 5.526 13.889 2.553 1.00 94.81 109 MET A C 1
ATOM 848 O O . MET A 1 109 ? 6.090 14.981 2.444 1.00 94.81 109 MET A O 1
ATOM 852 N N . ASP A 1 110 ? 4.204 13.751 2.632 1.00 95.94 110 ASP A N 1
ATOM 853 C CA . ASP A 1 110 ? 3.307 14.896 2.748 1.00 95.94 110 ASP A CA 1
ATOM 854 C C . ASP A 1 110 ? 3.753 15.802 3.922 1.00 95.94 110 ASP A C 1
ATOM 856 O O . ASP A 1 110 ? 4.010 15.308 5.031 1.00 95.94 110 ASP A O 1
ATOM 860 N N . PRO A 1 111 ? 3.898 17.121 3.694 1.00 95.12 111 PRO A N 1
ATOM 861 C CA . PRO A 1 111 ? 4.505 18.029 4.666 1.00 95.12 111 PRO A CA 1
ATOM 862 C C . PRO A 1 111 ? 3.714 18.135 5.975 1.00 95.12 111 PRO A C 1
ATOM 864 O O . PRO A 1 111 ? 4.316 18.348 7.032 1.00 95.12 111 PRO A O 1
ATOM 867 N N . ASP A 1 112 ? 2.396 17.938 5.927 1.00 95.12 112 ASP A N 1
ATOM 868 C CA . ASP A 1 112 ? 1.500 18.082 7.073 1.00 95.12 112 ASP A CA 1
ATOM 869 C C . ASP A 1 112 ? 1.290 16.748 7.806 1.00 95.12 112 ASP A C 1
ATOM 871 O O . ASP A 1 112 ? 0.877 16.723 8.973 1.00 95.12 112 ASP A O 1
ATOM 875 N N . PHE A 1 113 ? 1.624 15.621 7.170 1.00 96.56 113 PHE A N 1
ATOM 876 C CA . PHE A 1 113 ? 1.385 14.290 7.724 1.00 96.56 113 PHE A CA 1
ATOM 877 C C . PHE A 1 113 ? 2.030 14.076 9.097 1.00 96.56 113 PHE A C 1
ATOM 879 O O . PHE A 1 113 ? 1.405 13.498 9.988 1.00 96.56 113 PHE A O 1
ATOM 886 N N . ARG A 1 114 ? 3.255 14.570 9.318 1.00 95.12 114 ARG A N 1
ATOM 887 C CA . ARG A 1 114 ? 3.942 14.422 10.616 1.00 95.12 114 ARG A CA 1
ATOM 888 C C . ARG A 1 114 ? 3.189 15.113 11.747 1.00 95.12 114 ARG A C 1
ATOM 890 O O . ARG A 1 114 ? 3.018 14.540 12.824 1.00 95.12 114 ARG A O 1
ATOM 897 N N . GLU A 1 115 ? 2.750 16.347 11.518 1.00 95.00 115 GLU A N 1
ATOM 898 C CA . GLU A 1 115 ? 1.992 17.104 12.514 1.00 95.00 115 GLU A CA 1
ATOM 899 C C . GLU A 1 115 ? 0.618 16.468 12.741 1.00 95.00 115 GLU A C 1
ATOM 901 O O . GLU A 1 115 ? 0.197 16.270 13.885 1.00 95.00 115 GLU A O 1
ATOM 906 N N . PHE A 1 116 ? -0.040 16.048 11.661 1.00 96.31 116 PHE A N 1
ATOM 907 C CA . PHE A 1 116 ? -1.323 15.365 11.727 1.00 96.31 116 PHE A CA 1
ATOM 908 C C . PHE A 1 116 ? -1.250 14.028 12.482 1.00 96.31 116 PHE A C 1
ATOM 910 O O . PHE A 1 116 ? -2.103 13.736 13.327 1.00 96.31 116 PHE A O 1
ATOM 917 N N . HIS A 1 117 ? -0.218 13.220 12.241 1.00 95.25 117 HIS A N 1
ATOM 918 C CA . HIS A 1 117 ? -0.015 11.958 12.947 1.00 95.25 117 HIS A CA 1
ATOM 919 C C . HIS A 1 117 ? 0.211 12.196 14.447 1.00 95.25 117 HIS A C 1
ATOM 921 O O . HIS A 1 117 ? -0.448 11.570 15.281 1.00 95.25 117 HIS A O 1
ATOM 927 N N . LYS A 1 118 ? 1.034 13.186 14.817 1.00 94.75 118 LYS A N 1
ATOM 928 C CA . LYS A 1 118 ? 1.222 13.596 16.222 1.00 94.75 118 LYS A CA 1
ATOM 929 C C . LYS A 1 118 ? -0.068 14.076 16.876 1.00 94.75 118 LYS A C 1
ATOM 931 O O . LYS A 1 118 ? -0.332 13.754 18.041 1.00 94.75 118 LYS A O 1
ATOM 936 N N . TYR A 1 119 ? -0.894 14.810 16.134 1.00 94.31 119 TYR A N 1
ATOM 937 C CA . TYR A 1 119 ? -2.225 15.197 16.586 1.00 94.31 119 TYR A CA 1
ATOM 938 C C . TYR A 1 119 ? -3.098 13.967 16.863 1.00 94.31 119 TYR A C 1
ATOM 940 O O . TYR A 1 119 ? -3.759 13.915 17.908 1.00 94.31 119 TYR A O 1
ATOM 948 N N . CYS A 1 120 ? -3.064 12.962 15.981 1.00 92.44 120 CYS A N 1
ATOM 949 C CA . CYS A 1 120 ? -3.790 11.709 16.173 1.00 92.44 120 CYS A CA 1
ATOM 950 C C . CYS A 1 120 ? -3.338 10.986 17.448 1.00 92.44 120 CYS A C 1
ATOM 952 O O . CYS A 1 120 ? -4.185 10.633 18.272 1.00 92.44 120 CYS A O 1
ATOM 954 N N . LEU A 1 121 ? -2.027 10.858 17.674 1.00 89.75 121 LEU A N 1
ATOM 955 C CA . LEU A 1 121 ? -1.469 10.248 18.887 1.00 89.75 121 LEU A CA 1
ATOM 956 C C . LEU A 1 121 ? -1.920 10.979 20.156 1.00 89.75 121 LEU A C 1
ATOM 958 O O . LEU A 1 121 ? -2.487 10.370 21.064 1.00 89.75 121 LEU A O 1
ATOM 962 N N . THR A 1 122 ? -1.748 12.302 20.185 1.00 93.31 122 THR A N 1
ATOM 963 C CA . THR A 1 122 ? -2.083 13.148 21.344 1.00 93.31 122 THR A CA 1
ATOM 964 C C . THR A 1 122 ? -3.567 13.065 21.705 1.00 93.31 122 THR A C 1
ATOM 966 O O . THR A 1 122 ? -3.939 13.097 22.877 1.00 93.31 122 THR A O 1
ATOM 969 N N . ASN A 1 123 ? -4.435 12.927 20.701 1.00 90.25 123 ASN A N 1
ATOM 970 C CA . ASN A 1 123 ? -5.881 12.851 20.895 1.00 90.25 123 ASN A CA 1
ATOM 971 C C . ASN A 1 123 ? -6.413 11.418 21.010 1.00 90.25 123 ASN A C 1
ATOM 973 O O . ASN A 1 123 ? -7.632 11.243 21.085 1.00 90.25 123 ASN A O 1
ATOM 977 N N . SER A 1 124 ? -5.532 10.410 21.042 1.00 86.81 124 SER A N 1
ATOM 978 C CA . SER A 1 124 ? -5.910 8.991 21.041 1.00 86.81 124 SER A CA 1
ATOM 979 C C . SER A 1 124 ? -6.837 8.627 19.870 1.00 86.81 124 SER A C 1
ATOM 981 O O . SER A 1 124 ? -7.785 7.857 20.034 1.00 86.81 124 SER A O 1
ATOM 983 N N . ILE A 1 125 ? -6.583 9.208 18.694 1.00 85.75 125 ILE A N 1
ATOM 984 C CA . ILE A 1 125 ? -7.269 8.899 17.438 1.00 85.75 125 ILE A CA 1
ATOM 985 C C . ILE A 1 125 ? -6.501 7.756 16.770 1.00 85.75 125 ILE A C 1
ATOM 987 O O . ILE A 1 125 ? -5.345 7.945 16.389 1.00 85.75 125 ILE A O 1
ATOM 991 N N . PRO A 1 126 ? -7.102 6.564 16.618 1.00 84.62 126 PRO A N 1
ATOM 992 C CA . PRO A 1 126 ? -6.444 5.465 15.930 1.00 84.62 126 PRO A CA 1
ATOM 993 C C . PRO A 1 126 ? -6.216 5.802 14.454 1.00 84.62 126 PRO A C 1
ATOM 995 O O . PRO A 1 126 ? -7.142 6.261 13.780 1.00 84.62 126 PRO A O 1
ATOM 998 N N . PHE A 1 127 ? -5.012 5.516 13.961 1.00 87.75 127 PHE A N 1
ATOM 999 C CA . PHE A 1 127 ? -4.623 5.737 12.573 1.00 87.75 127 PHE A CA 1
ATOM 1000 C C . PHE A 1 127 ? -4.249 4.407 11.903 1.00 87.75 127 PHE A C 1
ATOM 1002 O O . PHE A 1 127 ? -3.401 3.651 12.391 1.00 87.75 127 PHE A O 1
ATOM 1009 N N . TYR A 1 128 ? -4.917 4.112 10.793 1.00 86.38 128 TYR A N 1
ATOM 1010 C CA . TYR A 1 128 ? -4.736 2.902 10.005 1.00 86.38 128 TYR A CA 1
ATOM 1011 C C . TYR A 1 128 ? -4.290 3.261 8.594 1.00 86.38 128 TYR A C 1
ATOM 1013 O O . TYR A 1 128 ? -4.858 4.151 7.968 1.00 86.38 128 TYR A O 1
ATOM 1021 N N . VAL A 1 129 ? -3.318 2.513 8.088 1.00 88.56 129 VAL A N 1
ATOM 1022 C CA . VAL A 1 129 ? -2.918 2.529 6.683 1.00 88.56 129 VAL A CA 1
ATOM 1023 C C . VAL A 1 129 ? -3.537 1.324 5.990 1.00 88.56 129 VAL A C 1
ATOM 1025 O O . VAL A 1 129 ? -3.374 0.192 6.454 1.00 88.56 129 VAL A O 1
ATOM 1028 N N . ILE A 1 130 ? -4.234 1.571 4.888 1.00 81.19 130 ILE A N 1
ATOM 1029 C CA . ILE A 1 130 ? -4.757 0.553 3.976 1.00 81.19 130 ILE A CA 1
ATOM 1030 C C . ILE A 1 130 ? -4.018 0.749 2.659 1.00 81.19 130 ILE A C 1
ATOM 1032 O O . ILE A 1 130 ? -4.186 1.783 2.035 1.00 81.19 130 ILE A O 1
ATOM 1036 N N . SER A 1 131 ? -3.192 -0.212 2.254 1.00 82.19 131 SER A N 1
ATOM 1037 C CA . SER A 1 131 ? -2.404 -0.099 1.022 1.00 82.19 131 SER A CA 1
ATOM 1038 C C . SER A 1 131 ? -2.238 -1.464 0.361 1.00 82.19 131 SER A C 1
ATOM 1040 O O . SER A 1 131 ? -2.196 -2.495 1.036 1.00 82.19 131 SER A O 1
ATOM 1042 N N . ALA A 1 132 ? -2.135 -1.459 -0.970 1.00 73.06 132 ALA A N 1
ATOM 1043 C CA . ALA A 1 132 ? -1.793 -2.632 -1.774 1.00 73.06 132 ALA A CA 1
ATOM 1044 C C . ALA A 1 132 ? -0.278 -2.939 -1.783 1.00 73.06 132 ALA A C 1
ATOM 1046 O O . ALA A 1 132 ? 0.140 -3.970 -2.317 1.00 73.06 132 ALA A O 1
ATOM 1047 N N . GLY A 1 133 ? 0.541 -2.052 -1.210 1.00 72.88 133 GLY A N 1
ATOM 1048 C CA . GLY A 1 133 ? 1.990 -2.176 -1.137 1.00 72.88 133 GLY A CA 1
ATOM 1049 C C . GLY A 1 133 ? 2.477 -3.273 -0.185 1.00 72.88 133 GLY A C 1
ATOM 1050 O O . GLY A 1 133 ? 1.749 -3.846 0.629 1.00 72.88 133 GLY A O 1
ATOM 1051 N N . LEU A 1 134 ? 3.772 -3.580 -0.267 1.00 76.75 134 LEU A N 1
ATOM 1052 C CA . LEU A 1 134 ? 4.404 -4.576 0.594 1.00 76.75 134 LEU A CA 1
ATOM 1053 C C . LEU A 1 134 ? 4.559 -4.055 2.025 1.00 76.75 134 LEU A C 1
ATOM 1055 O O . LEU A 1 134 ? 5.431 -3.237 2.291 1.00 76.75 134 LEU A O 1
ATOM 1059 N N . LYS A 1 135 ? 3.823 -4.617 2.988 1.00 80.62 135 LYS A N 1
ATOM 1060 C CA . LYS A 1 135 ? 3.926 -4.239 4.410 1.00 80.62 135 LYS A CA 1
ATOM 1061 C C . LYS A 1 135 ? 5.349 -4.073 4.981 1.00 80.62 135 LYS A C 1
ATOM 1063 O O . LYS A 1 135 ? 5.532 -3.122 5.734 1.00 80.62 135 LYS A O 1
ATOM 1068 N N . PRO A 1 136 ? 6.358 -4.921 4.677 1.00 80.31 136 PRO A N 1
ATOM 1069 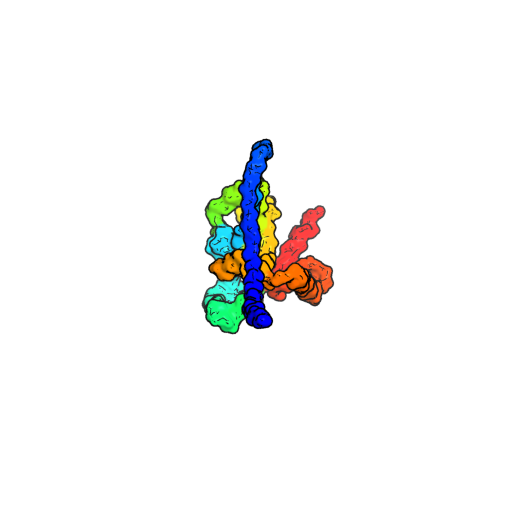C CA . PRO A 1 136 ? 7.734 -4.672 5.124 1.00 80.31 136 PRO A CA 1
ATOM 1070 C C . PRO A 1 136 ? 8.346 -3.402 4.528 1.00 80.31 136 PRO A C 1
ATOM 1072 O O . PRO A 1 136 ? 9.047 -2.693 5.238 1.00 80.31 136 PRO A O 1
ATOM 1075 N N . VAL A 1 137 ? 8.057 -3.109 3.255 1.00 83.75 137 VAL A N 1
ATOM 1076 C CA . VAL A 1 137 ? 8.488 -1.875 2.584 1.00 83.75 137 VAL A CA 1
ATOM 1077 C C . VAL A 1 137 ? 7.822 -0.682 3.254 1.00 83.75 137 VAL A C 1
ATOM 1079 O O . VAL A 1 137 ? 8.516 0.193 3.757 1.00 83.75 137 VAL A O 1
ATOM 1082 N N . LEU A 1 138 ? 6.490 -0.703 3.372 1.00 87.94 138 LEU A N 1
ATOM 1083 C CA . LEU A 1 138 ? 5.732 0.374 4.013 1.00 87.94 138 LEU A CA 1
ATOM 1084 C C . LEU A 1 138 ? 6.209 0.621 5.450 1.00 87.94 138 LEU A C 1
ATOM 1086 O O . LEU A 1 138 ? 6.355 1.762 5.874 1.00 87.94 138 LEU A O 1
ATOM 1090 N N . ARG A 1 139 ? 6.491 -0.454 6.200 1.00 88.50 139 ARG A N 1
ATOM 1091 C CA . ARG A 1 139 ? 7.020 -0.367 7.564 1.00 88.50 139 ARG A CA 1
ATOM 1092 C C . ARG A 1 139 ? 8.403 0.275 7.598 1.00 88.50 139 ARG A C 1
ATOM 1094 O O . ARG A 1 139 ? 8.574 1.229 8.341 1.00 88.50 139 ARG A O 1
ATOM 1101 N N . ALA A 1 140 ? 9.345 -0.202 6.785 1.00 87.44 140 ALA A N 1
ATOM 1102 C CA . ALA A 1 140 ? 10.695 0.355 6.735 1.00 87.44 140 ALA A CA 1
ATOM 1103 C C . ALA A 1 140 ? 10.684 1.838 6.337 1.00 87.44 140 ALA A C 1
ATOM 1105 O O . ALA A 1 140 ? 11.403 2.644 6.924 1.00 87.44 140 ALA A O 1
ATOM 1106 N N . VAL A 1 141 ? 9.818 2.213 5.388 1.00 91.25 141 VAL A N 1
ATOM 1107 C CA . VAL A 1 141 ? 9.645 3.607 4.969 1.00 91.25 141 VAL A CA 1
ATOM 1108 C C . VAL A 1 141 ? 9.098 4.443 6.135 1.00 91.25 141 VAL A C 1
ATOM 1110 O O . VAL A 1 141 ? 9.675 5.472 6.475 1.00 91.25 141 VAL A O 1
ATOM 1113 N N . LEU A 1 142 ? 8.039 4.000 6.820 1.00 92.88 142 LEU A N 1
ATOM 1114 C CA . LEU A 1 142 ? 7.512 4.726 7.985 1.00 92.88 142 LEU A CA 1
ATOM 1115 C C . LEU A 1 142 ? 8.536 4.839 9.117 1.00 92.88 142 LEU A C 1
ATOM 1117 O O . LEU A 1 142 ? 8.692 5.920 9.680 1.00 92.88 142 LEU A O 1
ATOM 1121 N N . ASP A 1 143 ? 9.255 3.761 9.428 1.00 92.56 143 ASP A N 1
ATOM 1122 C CA . ASP A 1 143 ? 10.276 3.741 10.480 1.00 92.56 143 ASP A CA 1
ATOM 1123 C C . ASP A 1 143 ? 11.403 4.729 10.167 1.00 92.56 143 ASP A C 1
ATOM 1125 O O . ASP A 1 143 ? 11.852 5.459 11.050 1.00 92.56 143 ASP A O 1
ATOM 1129 N N . LYS A 1 144 ? 11.820 4.819 8.900 1.00 89.88 144 LYS A N 1
ATOM 1130 C CA . LYS A 1 144 ? 12.859 5.758 8.472 1.00 89.88 144 LYS A CA 1
ATOM 1131 C C . LYS A 1 144 ? 12.399 7.213 8.541 1.00 89.88 144 LYS A C 1
ATOM 1133 O O . LYS A 1 144 ? 13.152 8.065 9.011 1.00 89.88 144 LYS A O 1
ATOM 1138 N N . PHE A 1 145 ? 11.190 7.512 8.065 1.00 91.56 145 PHE A N 1
ATOM 1139 C CA . PHE A 1 145 ? 10.726 8.895 7.929 1.00 91.56 145 PHE A CA 1
ATOM 1140 C C . PHE A 1 145 ? 10.043 9.454 9.186 1.00 91.56 145 PHE A C 1
ATOM 1142 O O . PHE A 1 145 ? 10.022 10.675 9.351 1.00 91.56 145 PHE A O 1
ATOM 1149 N N . LEU A 1 146 ? 9.482 8.614 10.060 1.00 92.75 146 LEU A N 1
ATOM 1150 C CA . LEU A 1 146 ? 8.848 9.034 11.320 1.00 92.75 146 LEU A CA 1
ATOM 1151 C C . LEU A 1 146 ? 9.662 8.653 12.561 1.00 92.75 146 LEU A C 1
ATOM 1153 O O . LEU A 1 146 ? 9.492 9.269 13.610 1.00 92.75 146 LEU A O 1
ATOM 1157 N N . GLY A 1 147 ? 10.527 7.646 12.454 1.00 93.06 147 GLY A N 1
ATOM 1158 C CA . GLY A 1 147 ? 11.095 6.942 13.599 1.00 93.06 147 GLY A CA 1
ATOM 1159 C C . GLY A 1 147 ? 10.236 5.742 14.008 1.00 93.06 147 GLY A C 1
ATOM 1160 O O . GLY A 1 147 ? 9.005 5.775 13.926 1.00 93.06 147 GLY A O 1
ATOM 1161 N N . GLU A 1 148 ? 10.893 4.680 14.482 1.00 90.75 148 GLU A N 1
ATOM 1162 C CA . GLU A 1 148 ? 10.250 3.415 14.876 1.00 90.75 148 GLU A CA 1
ATOM 1163 C C . GLU A 1 148 ? 9.145 3.608 15.930 1.00 90.75 148 GLU A C 1
ATOM 1165 O O . GLU A 1 148 ? 8.110 2.945 15.874 1.00 90.75 148 GLU A O 1
ATOM 1170 N N . GLU A 1 149 ? 9.330 4.539 16.872 1.00 90.19 149 GLU A N 1
ATOM 1171 C CA . GLU A 1 149 ? 8.361 4.804 17.942 1.00 90.19 149 GLU A CA 1
ATOM 1172 C C . GLU A 1 149 ? 7.037 5.356 17.396 1.00 90.19 149 GLU A C 1
ATOM 1174 O O . GLU A 1 149 ? 5.969 4.813 17.682 1.00 90.19 149 GLU A O 1
ATOM 1179 N N . GLU A 1 150 ? 7.085 6.414 16.581 1.00 89.81 150 GLU A N 1
ATOM 1180 C CA . GLU A 1 150 ? 5.878 6.996 15.992 1.00 89.81 150 GLU A CA 1
ATOM 1181 C C . GLU A 1 150 ? 5.243 6.015 15.000 1.00 89.81 150 GLU A C 1
ATOM 1183 O O . GLU A 1 150 ? 4.045 5.738 15.074 1.00 89.81 150 GLU A O 1
ATOM 1188 N N . SER A 1 151 ? 6.055 5.406 14.134 1.00 91.44 151 SER A N 1
ATOM 1189 C CA . SER A 1 151 ? 5.604 4.417 13.156 1.00 91.44 151 SER A CA 1
ATOM 1190 C C . SER A 1 151 ? 4.862 3.244 13.806 1.00 91.44 151 SER A C 1
ATOM 1192 O O . SER A 1 151 ? 3.823 2.821 13.290 1.00 91.44 151 SER A O 1
ATOM 1194 N N . ALA A 1 152 ? 5.311 2.732 14.959 1.00 89.25 152 ALA A N 1
ATOM 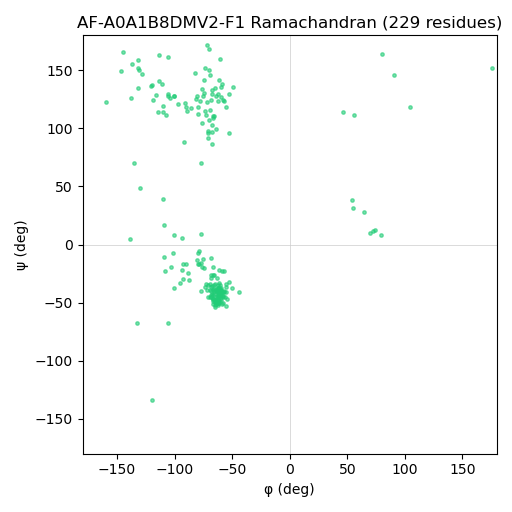1195 C CA . ALA A 1 152 ? 4.677 1.601 15.648 1.00 89.25 152 ALA A CA 1
ATOM 1196 C C . ALA A 1 152 ? 3.190 1.825 15.990 1.00 89.25 152 ALA A C 1
ATOM 1198 O O . ALA A 1 152 ? 2.432 0.859 16.125 1.00 89.25 152 ALA A O 1
ATOM 1199 N N . HIS A 1 153 ? 2.750 3.082 16.082 1.00 89.50 153 HIS A N 1
ATOM 1200 C CA . HIS A 1 153 ? 1.354 3.441 16.330 1.00 89.50 153 HIS A CA 1
ATOM 1201 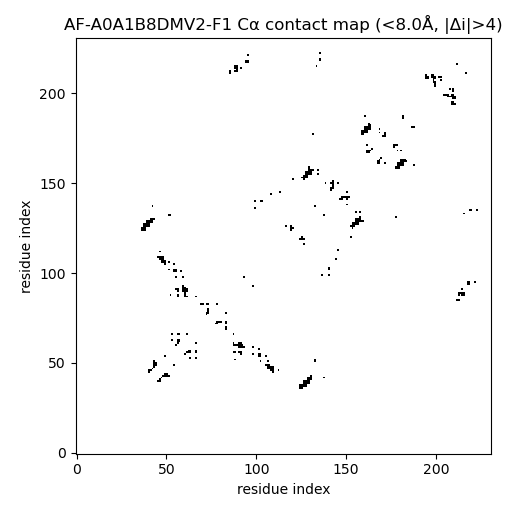C C . HIS A 1 153 ? 0.470 3.387 15.072 1.00 89.50 153 HIS A C 1
ATOM 1203 O O . HIS A 1 153 ? -0.758 3.362 15.184 1.00 89.50 153 HIS A O 1
ATOM 1209 N N . ILE A 1 154 ? 1.074 3.298 13.885 1.00 90.06 154 ILE A N 1
ATOM 1210 C CA . ILE A 1 154 ? 0.385 3.139 12.605 1.00 90.06 154 ILE A CA 1
ATOM 1211 C C . ILE A 1 154 ? 0.128 1.657 12.350 1.00 90.06 154 ILE A C 1
ATOM 1213 O O . ILE A 1 154 ? 1.053 0.854 12.177 1.00 90.06 154 ILE A O 1
ATOM 1217 N N . LYS A 1 155 ? -1.147 1.276 12.262 1.00 83.19 155 LYS A N 1
ATOM 1218 C CA . LYS A 1 155 ? -1.538 -0.097 11.917 1.00 83.19 155 LYS A CA 1
ATOM 1219 C C . LYS A 1 155 ? -1.704 -0.236 10.408 1.00 83.19 155 LYS A C 1
ATOM 1221 O O . LYS A 1 155 ? -2.539 0.439 9.825 1.00 83.19 155 LYS A O 1
ATOM 1226 N N . ILE A 1 156 ? -0.949 -1.147 9.793 1.00 82.38 156 ILE A N 1
ATOM 1227 C CA . ILE A 1 156 ? -1.045 -1.447 8.355 1.00 82.38 156 ILE A CA 1
ATOM 1228 C C . ILE A 1 156 ? -1.936 -2.673 8.155 1.00 82.38 156 ILE A C 1
ATOM 1230 O O . ILE A 1 156 ? -1.622 -3.751 8.689 1.00 82.38 156 ILE A O 1
ATOM 1234 N N . ALA A 1 157 ? -3.013 -2.497 7.394 1.00 75.31 157 ALA A N 1
ATOM 1235 C CA . ALA A 1 157 ? -3.936 -3.542 6.982 1.00 75.31 157 ALA A CA 1
ATOM 1236 C C . ALA A 1 157 ? -3.725 -3.895 5.502 1.00 75.31 157 ALA A C 1
ATOM 1238 O O . ALA A 1 157 ? -3.739 -3.019 4.644 1.00 75.31 157 ALA A O 1
ATOM 1239 N N . ASP A 1 158 ? -3.555 -5.191 5.231 1.00 66.00 158 ASP A N 1
ATOM 1240 C CA . ASP A 1 158 ? -3.307 -5.735 3.888 1.00 66.00 158 ASP A CA 1
ATOM 1241 C C . ASP A 1 158 ? -4.610 -6.110 3.147 1.00 66.00 158 ASP A C 1
ATOM 1243 O O . ASP A 1 158 ? -4.611 -6.339 1.940 1.00 66.00 158 ASP A O 1
ATOM 1247 N N . VAL A 1 159 ? -5.725 -6.245 3.876 1.00 70.62 159 VAL A N 1
ATOM 1248 C CA . VAL A 1 159 ? -7.018 -6.683 3.333 1.00 70.62 159 VAL A CA 1
ATOM 1249 C C . VAL A 1 159 ? -8.141 -5.841 3.926 1.00 70.62 159 VAL A C 1
ATOM 1251 O O . VAL A 1 159 ? -8.295 -5.768 5.146 1.00 70.62 159 VAL A O 1
ATOM 1254 N N . LEU A 1 160 ? -8.952 -5.251 3.050 1.00 77.25 160 LEU A N 1
ATOM 1255 C CA . LEU A 1 160 ? -10.201 -4.582 3.389 1.00 77.25 160 LEU A CA 1
ATOM 1256 C C . LEU A 1 160 ? -11.375 -5.460 2.948 1.00 77.25 160 LEU A C 1
ATOM 1258 O O . LEU A 1 160 ? -11.425 -5.900 1.803 1.00 77.25 160 LEU A O 1
ATOM 1262 N N . PHE A 1 161 ? -12.330 -5.700 3.842 1.00 81.62 161 PHE A N 1
ATOM 1263 C CA . PHE A 1 161 ? -13.595 -6.350 3.507 1.00 81.62 161 PHE A CA 1
ATOM 1264 C C . PHE A 1 161 ? -14.695 -5.293 3.455 1.00 81.62 161 PHE A C 1
ATOM 1266 O O . PHE A 1 161 ? -14.892 -4.568 4.432 1.00 81.62 161 PHE A O 1
ATOM 1273 N N . ALA A 1 162 ? -15.428 -5.223 2.346 1.00 84.56 162 ALA A N 1
ATOM 1274 C CA . ALA A 1 162 ? -16.578 -4.332 2.211 1.00 84.56 162 ALA A CA 1
ATOM 1275 C C . ALA A 1 162 ? -17.830 -5.152 1.908 1.00 84.56 162 ALA A C 1
ATOM 1277 O O . ALA A 1 162 ? -17.795 -6.091 1.116 1.00 84.56 162 ALA A O 1
ATOM 1278 N N . ARG A 1 163 ? -18.942 -4.832 2.573 1.00 89.25 163 ARG A N 1
ATOM 1279 C CA . ARG A 1 163 ? -20.195 -5.546 2.333 1.00 89.25 163 ARG A CA 1
ATOM 1280 C C . ARG A 1 163 ? -20.801 -5.081 1.017 1.00 89.25 163 ARG A C 1
ATOM 1282 O O . ARG A 1 163 ? -20.904 -3.871 0.805 1.00 89.25 163 ARG A O 1
ATOM 1289 N N . LYS A 1 164 ? -21.239 -6.033 0.198 1.00 88.94 164 LYS A N 1
ATOM 1290 C CA . LYS A 1 164 ? -21.825 -5.733 -1.106 1.00 88.94 164 LYS A CA 1
ATOM 1291 C C . LYS A 1 164 ? -23.094 -4.893 -0.982 1.00 88.94 164 LYS A C 1
ATOM 1293 O O . LYS A 1 164 ? -23.893 -5.089 -0.063 1.00 88.94 164 LYS A O 1
ATOM 1298 N N . GLY A 1 165 ? -23.260 -3.951 -1.901 1.00 86.00 165 GLY A N 1
ATOM 1299 C CA . GLY A 1 165 ? -24.398 -3.044 -1.999 1.00 86.00 165 GLY A CA 1
ATOM 1300 C C . GLY A 1 165 ? -24.454 -1.957 -0.924 1.00 86.00 165 GLY A C 1
ATOM 1301 O O . GLY A 1 165 ? -25.496 -1.325 -0.775 1.00 86.00 165 GLY A O 1
ATOM 1302 N N . LEU A 1 166 ? -23.383 -1.748 -0.147 1.00 89.38 166 LEU A N 1
ATOM 1303 C CA . LEU A 1 166 ? -23.331 -0.715 0.891 1.00 89.38 166 LEU A CA 1
ATOM 1304 C C . LEU A 1 166 ? -22.318 0.387 0.570 1.00 89.38 166 LEU A C 1
ATOM 1306 O O . LEU A 1 166 ? -21.378 0.206 -0.198 1.00 89.38 166 LEU A O 1
ATOM 1310 N N . ARG A 1 167 ? -22.455 1.520 1.271 1.00 79.00 167 ARG A N 1
ATOM 1311 C CA . ARG A 1 167 ? -21.651 2.734 1.062 1.00 79.00 167 ARG A CA 1
ATOM 1312 C C . ARG A 1 167 ? -20.134 2.516 1.089 1.00 79.00 167 ARG A C 1
ATOM 1314 O O . ARG A 1 167 ? -19.410 3.231 0.408 1.00 79.00 167 ARG A O 1
ATOM 1321 N N . LEU A 1 168 ? -19.645 1.559 1.882 1.00 75.19 168 LEU A N 1
ATOM 1322 C CA . LEU A 1 168 ? -18.214 1.248 1.932 1.00 75.19 168 LEU A CA 1
ATOM 1323 C C . LEU A 1 168 ? -17.729 0.595 0.631 1.00 75.19 168 LEU A C 1
ATOM 1325 O O . LEU A 1 168 ? -16.641 0.919 0.177 1.00 75.19 168 LEU A O 1
ATOM 1329 N N . GLU A 1 169 ? -18.525 -0.289 0.027 1.00 84.94 169 GLU A N 1
ATOM 1330 C CA . GLU A 1 169 ? -18.202 -0.880 -1.273 1.00 84.94 169 GLU A CA 1
ATOM 1331 C C . GLU A 1 169 ? -18.195 0.192 -2.363 1.00 84.94 169 GLU A C 1
ATOM 1333 O O . GLU A 1 169 ? -17.223 0.294 -3.106 1.00 84.94 169 GLU A O 1
ATOM 1338 N N . GLU A 1 170 ? -19.230 1.038 -2.402 1.00 76.69 170 GLU A N 1
ATOM 1339 C CA . GLU A 1 170 ? -19.304 2.166 -3.338 1.00 76.69 170 GLU A CA 1
ATOM 1340 C C . GLU A 1 170 ? -18.068 3.057 -3.236 1.00 76.69 170 GLU A C 1
ATOM 1342 O O . GLU A 1 170 ? -17.464 3.382 -4.251 1.00 76.69 170 GLU A O 1
ATOM 1347 N N . TYR A 1 171 ? -17.660 3.400 -2.011 1.00 63.16 171 TYR A N 1
ATOM 1348 C CA . TYR A 1 171 ? -16.467 4.201 -1.757 1.00 63.16 171 TYR A CA 1
ATOM 1349 C C . TYR A 1 171 ? -15.198 3.509 -2.267 1.00 63.16 171 TYR A C 1
ATOM 1351 O O . TYR A 1 171 ? -14.355 4.141 -2.900 1.00 63.16 171 TYR A O 1
ATOM 1359 N N . CYS A 1 172 ? -15.065 2.200 -2.035 1.00 69.06 172 CYS A N 1
ATOM 1360 C CA . CYS A 1 172 ? -13.916 1.453 -2.536 1.00 69.06 172 CYS A CA 1
ATOM 1361 C C . CYS A 1 172 ? -13.879 1.430 -4.070 1.00 69.06 172 CYS A C 1
ATOM 1363 O O . CYS A 1 172 ? -12.815 1.600 -4.657 1.00 69.06 172 CYS A O 1
ATOM 1365 N N . VAL A 1 173 ? -15.033 1.275 -4.724 1.00 73.00 173 VAL A N 1
ATOM 1366 C CA . VAL A 1 173 ? -15.146 1.322 -6.190 1.00 73.00 173 VAL A CA 1
ATOM 1367 C C . VAL A 1 173 ? -14.837 2.724 -6.726 1.00 73.00 173 VAL A C 1
ATOM 1369 O O . VAL A 1 173 ? -14.042 2.854 -7.656 1.00 73.00 173 VAL A O 1
ATOM 1372 N N . GLU A 1 174 ? -15.414 3.767 -6.124 1.00 67.69 174 GLU A N 1
ATOM 1373 C CA . GLU A 1 174 ? -15.239 5.178 -6.504 1.00 67.69 174 GLU A CA 1
ATOM 1374 C C . GLU A 1 174 ? -13.765 5.602 -6.449 1.00 67.69 174 GLU A C 1
ATOM 1376 O O . GLU A 1 174 ? -13.265 6.259 -7.363 1.00 67.69 174 GLU A O 1
ATOM 1381 N N . HIS A 1 175 ? -13.049 5.156 -5.417 1.00 51.44 175 HIS A N 1
ATOM 1382 C CA . HIS A 1 175 ? -11.653 5.516 -5.176 1.00 51.44 175 HIS A CA 1
ATOM 1383 C C . HIS A 1 175 ? -10.645 4.444 -5.607 1.00 51.44 175 HIS A C 1
ATOM 1385 O O . HIS A 1 175 ? -9.457 4.586 -5.334 1.00 51.44 175 HIS A O 1
ATOM 1391 N N . LYS A 1 176 ? -11.091 3.387 -6.303 1.00 53.22 176 LYS A N 1
ATOM 1392 C CA . LYS A 1 176 ? -10.246 2.270 -6.771 1.00 53.22 176 LYS A CA 1
ATOM 1393 C C . LYS A 1 176 ? -9.445 1.585 -5.650 1.00 53.22 176 LYS A C 1
ATOM 1395 O O . LYS A 1 176 ? -8.363 1.058 -5.894 1.00 53.22 176 LYS A O 1
ATOM 1400 N N . ILE A 1 177 ? -9.989 1.562 -4.434 1.00 58.03 177 ILE A N 1
ATOM 1401 C CA . ILE A 1 177 ? -9.390 0.895 -3.275 1.00 58.03 177 ILE A CA 1
ATOM 1402 C C . ILE A 1 177 ? -9.650 -0.611 -3.404 1.00 58.03 177 ILE A C 1
ATOM 1404 O O . ILE A 1 177 ? -10.814 -1.015 -3.480 1.00 58.03 177 ILE A O 1
ATOM 1408 N N . PRO A 1 178 ? -8.618 -1.471 -3.401 1.00 61.56 178 PRO A N 1
ATOM 1409 C CA . PRO A 1 178 ? -8.814 -2.914 -3.414 1.00 61.56 178 PRO A CA 1
ATOM 1410 C C . PRO A 1 178 ? -9.553 -3.392 -2.159 1.00 61.56 178 PRO A C 1
ATOM 1412 O O . PRO A 1 178 ? -9.158 -3.099 -1.031 1.00 61.56 178 PRO A O 1
ATOM 1415 N N . TYR A 1 179 ? -10.611 -4.175 -2.349 1.00 75.38 179 TYR A N 1
ATOM 1416 C CA . TYR A 1 179 ? -11.388 -4.762 -1.262 1.00 75.38 179 TYR A CA 1
ATOM 1417 C C . TYR A 1 179 ? -11.887 -6.156 -1.643 1.00 75.38 179 TYR A C 1
ATOM 1419 O O . TYR A 1 179 ? -11.887 -6.550 -2.810 1.00 75.38 179 TYR A O 1
ATOM 1427 N N . ILE A 1 180 ? -12.338 -6.902 -0.640 1.00 81.31 180 ILE A N 1
ATOM 1428 C CA . ILE A 1 180 ? -13.042 -8.167 -0.808 1.00 81.31 180 ILE A CA 1
ATOM 1429 C C . ILE A 1 180 ? -14.509 -7.936 -0.465 1.00 81.31 180 ILE A C 1
ATOM 1431 O O . ILE A 1 180 ? -14.860 -7.668 0.688 1.00 81.31 180 ILE A O 1
ATOM 1435 N N . GLY A 1 181 ? -15.353 -8.012 -1.492 1.00 85.56 181 GLY A N 1
ATOM 1436 C CA . GLY A 1 181 ? -16.801 -7.933 -1.360 1.00 85.56 181 GLY A CA 1
ATOM 1437 C C . GLY A 1 181 ? -17.351 -9.154 -0.627 1.00 85.56 181 GLY A C 1
ATOM 1438 O O . GLY A 1 181 ? -17.063 -10.282 -1.026 1.00 85.56 181 GLY A O 1
ATOM 1439 N N . PHE A 1 182 ? -18.174 -8.958 0.400 1.00 93.19 182 PHE A N 1
ATOM 1440 C CA . PHE A 1 182 ? -18.834 -10.056 1.115 1.00 93.19 182 PHE A CA 1
ATOM 1441 C C . PHE A 1 182 ? -20.337 -9.817 1.277 1.00 93.19 182 PHE A C 1
ATOM 1443 O O . PHE A 1 182 ? -20.781 -8.674 1.388 1.00 93.19 182 PHE A O 1
ATOM 1450 N N . ASP A 1 183 ? -21.119 -10.894 1.328 1.00 86.81 183 ASP A N 1
ATOM 1451 C CA . ASP A 1 183 ? -22.562 -10.834 1.589 1.00 86.81 183 ASP A CA 1
ATOM 1452 C C . ASP A 1 183 ? -22.863 -11.192 3.053 1.00 86.81 183 ASP A C 1
ATOM 1454 O O . ASP A 1 183 ? -23.703 -10.564 3.714 1.00 86.81 183 ASP A O 1
ATOM 1458 N N . THR A 1 184 ? -22.113 -12.162 3.585 1.00 89.38 184 THR A N 1
ATOM 1459 C CA . THR A 1 184 ? -22.220 -12.698 4.942 1.00 89.38 184 THR A CA 1
ATOM 1460 C C . THR A 1 184 ? -20.852 -12.789 5.627 1.00 89.38 184 THR A C 1
ATOM 1462 O O . THR A 1 184 ? -19.808 -12.866 4.982 1.00 89.38 184 THR A O 1
ATOM 1465 N N . PHE A 1 185 ? -20.829 -12.836 6.962 1.00 86.88 185 PHE A N 1
ATOM 1466 C CA . PHE A 1 185 ? -19.576 -13.059 7.696 1.00 86.88 185 PHE A CA 1
ATOM 1467 C C . PHE A 1 185 ? -18.979 -14.458 7.472 1.00 86.88 185 PHE A C 1
ATOM 1469 O O . PHE A 1 185 ? -17.782 -14.633 7.682 1.00 86.88 185 PHE A O 1
ATOM 1476 N N . ALA A 1 186 ? -19.771 -15.431 7.005 1.00 87.19 186 ALA A N 1
ATOM 1477 C CA . ALA A 1 186 ? -19.251 -16.735 6.601 1.00 87.19 186 ALA A CA 1
ATOM 1478 C C . ALA A 1 186 ? -18.335 -16.619 5.371 1.00 87.19 186 ALA A C 1
ATOM 1480 O O . ALA A 1 186 ? -17.318 -17.306 5.306 1.00 87.19 186 ALA A O 1
ATOM 1481 N N . ASP A 1 187 ? -18.638 -15.703 4.445 1.00 81.50 187 ASP A N 1
ATOM 1482 C CA . ASP A 1 187 ? -17.778 -15.421 3.289 1.00 81.50 187 ASP A CA 1
ATOM 1483 C C . ASP A 1 187 ? -16.442 -14.823 3.740 1.00 81.50 187 ASP A C 1
ATOM 1485 O O . ASP A 1 187 ? -15.384 -15.242 3.280 1.00 81.50 187 ASP A O 1
ATOM 1489 N N . VAL A 1 188 ? -16.486 -13.893 4.702 1.00 82.31 188 VAL A N 1
ATOM 1490 C CA . VAL A 1 188 ? -15.284 -13.291 5.299 1.00 82.31 188 VAL A CA 1
ATOM 1491 C C . VAL A 1 188 ? -1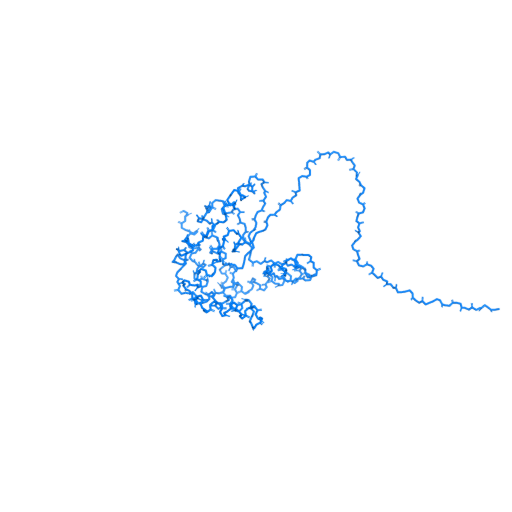4.439 -14.352 5.997 1.00 82.31 188 VAL A C 1
ATOM 1493 O O . VAL A 1 188 ? -13.232 -14.407 5.785 1.00 82.31 188 VAL A O 1
ATOM 1496 N N . GLN A 1 189 ? -15.060 -15.211 6.810 1.00 79.94 189 GLN A N 1
ATOM 1497 C CA . GLN A 1 189 ? -14.356 -16.292 7.494 1.00 79.94 189 GLN A CA 1
ATOM 1498 C C . GLN A 1 189 ? -13.699 -17.244 6.491 1.00 79.94 189 GLN A C 1
ATOM 1500 O O . GLN A 1 189 ? -12.510 -17.519 6.619 1.00 79.94 189 GLN A O 1
ATOM 1505 N N . LYS A 1 190 ? -14.436 -17.684 5.466 1.00 81.19 190 LYS A N 1
ATOM 1506 C CA . LYS A 1 190 ? -13.913 -18.553 4.406 1.00 81.19 190 LYS A CA 1
ATOM 1507 C C . LYS A 1 190 ? -12.738 -17.909 3.674 1.00 81.19 190 LYS A C 1
ATOM 1509 O O . LYS A 1 190 ? -11.757 -18.582 3.370 1.00 81.19 190 LYS A O 1
ATOM 1514 N N . GLU A 1 191 ? -12.820 -16.612 3.404 1.00 80.56 191 GLU A N 1
ATOM 1515 C CA . GLU A 1 191 ? -11.731 -15.884 2.766 1.00 80.56 191 GLU A CA 1
ATOM 1516 C C . GLU A 1 191 ? -10.505 -15.796 3.684 1.00 80.56 191 GLU A C 1
ATOM 1518 O O . GLU A 1 191 ? -9.392 -16.043 3.231 1.00 80.56 191 GLU A O 1
ATOM 1523 N N . ILE A 1 192 ? -10.685 -15.504 4.977 1.00 78.56 192 ILE A N 1
ATOM 1524 C CA . ILE A 1 192 ? -9.595 -15.489 5.967 1.00 78.56 192 ILE A CA 1
ATOM 1525 C C . ILE A 1 192 ? -8.955 -16.874 6.101 1.00 78.56 192 ILE A C 1
ATOM 1527 O O . ILE A 1 192 ? -7.730 -16.979 6.161 1.00 78.56 192 ILE A O 1
ATOM 1531 N N . GLU A 1 193 ? -9.756 -17.935 6.133 1.00 77.31 193 GLU A N 1
ATOM 1532 C CA . GLU A 1 193 ? -9.276 -19.318 6.164 1.00 77.31 193 GLU A CA 1
ATOM 1533 C C . GLU A 1 193 ? -8.494 -19.650 4.893 1.00 77.31 193 GLU A C 1
ATOM 1535 O O . GLU A 1 193 ? -7.380 -20.151 4.991 1.00 77.31 193 GLU A O 1
ATOM 1540 N N . SER A 1 194 ? -9.002 -19.281 3.713 1.00 74.00 194 SER A N 1
ATOM 1541 C CA . SER A 1 194 ? -8.288 -19.457 2.443 1.00 74.00 194 SER A CA 1
ATOM 1542 C C . SER A 1 194 ? -6.969 -18.689 2.417 1.00 74.00 194 SER A C 1
ATOM 1544 O O . SER A 1 194 ? -5.957 -19.242 1.993 1.00 74.00 194 SER A O 1
ATOM 1546 N N . ILE A 1 195 ? -6.968 -17.437 2.893 1.00 68.56 195 ILE A N 1
ATOM 1547 C CA . ILE A 1 195 ? -5.754 -16.632 3.066 1.00 68.56 195 ILE A CA 1
ATOM 1548 C C . ILE A 1 195 ? -4.769 -17.413 3.938 1.00 68.56 195 ILE A C 1
ATOM 1550 O O . ILE A 1 195 ? -3.655 -17.690 3.515 1.00 68.56 195 ILE A O 1
ATOM 1554 N N . THR A 1 196 ? -5.214 -17.860 5.109 1.00 65.56 196 THR A N 1
ATOM 1555 C CA . THR A 1 196 ? -4.374 -18.541 6.100 1.00 65.56 196 THR A CA 1
ATOM 1556 C C . THR A 1 196 ? -3.861 -19.901 5.610 1.00 65.56 196 THR A C 1
ATOM 1558 O O . THR A 1 196 ? -2.719 -20.272 5.875 1.00 65.56 196 THR A O 1
ATOM 1561 N N . GLU A 1 197 ? -4.666 -20.675 4.885 1.00 63.69 197 GLU A N 1
ATOM 1562 C CA . GLU A 1 197 ? -4.262 -21.971 4.338 1.00 63.69 197 GLU A CA 1
ATOM 1563 C C . GLU A 1 197 ? -3.221 -21.841 3.230 1.00 63.69 197 GLU A C 1
ATOM 1565 O O . GLU A 1 197 ? -2.248 -22.602 3.207 1.00 63.69 197 GLU A O 1
ATOM 1570 N N . ASP A 1 198 ? -3.416 -20.888 2.319 1.00 58.50 198 ASP A N 1
ATOM 1571 C CA . ASP A 1 198 ? -2.424 -20.561 1.298 1.00 58.50 198 ASP A CA 1
ATOM 1572 C C . ASP A 1 198 ? -1.115 -20.109 1.953 1.00 58.50 198 ASP A C 1
ATOM 1574 O O . ASP A 1 198 ? -0.026 -20.501 1.509 1.00 58.50 198 ASP A O 1
ATOM 1578 N N . ASP A 1 199 ? -1.225 -19.374 3.063 1.00 50.50 199 ASP A N 1
ATOM 1579 C CA . ASP A 1 199 ? -0.091 -18.959 3.875 1.00 50.50 199 ASP A CA 1
ATOM 1580 C C . ASP A 1 199 ? 0.668 -20.161 4.444 1.00 50.50 199 ASP A C 1
ATOM 1582 O O . ASP A 1 199 ? 1.890 -20.262 4.304 1.00 50.50 199 ASP A O 1
ATOM 1586 N N . VAL A 1 200 ? -0.038 -21.124 5.037 1.00 52.56 200 VAL A N 1
ATOM 1587 C CA . VAL A 1 200 ? 0.557 -22.315 5.664 1.00 52.56 200 VAL A CA 1
ATOM 1588 C C . VAL A 1 200 ? 1.163 -23.270 4.632 1.00 52.56 200 VAL A C 1
ATOM 1590 O O . VAL A 1 200 ? 2.297 -23.724 4.822 1.00 52.56 200 VAL A O 1
ATOM 1593 N N . LYS A 1 201 ? 0.459 -23.555 3.527 1.00 54.47 201 LYS A N 1
ATOM 1594 C CA . LYS A 1 201 ? 0.916 -24.490 2.478 1.00 54.47 201 LYS A CA 1
ATOM 1595 C C . LYS A 1 201 ? 2.222 -24.031 1.826 1.00 54.47 201 LYS A C 1
ATOM 1597 O O . LYS A 1 201 ? 3.050 -24.865 1.471 1.00 54.47 201 LYS A O 1
ATOM 1602 N N . LYS A 1 202 ? 2.433 -22.717 1.700 1.00 46.47 202 LYS A N 1
ATOM 1603 C CA . LYS A 1 202 ? 3.629 -22.141 1.062 1.00 46.47 202 LYS A CA 1
ATOM 1604 C C . LYS A 1 202 ? 4.759 -21.803 2.045 1.00 46.47 202 LYS A C 1
ATOM 1606 O O . LYS A 1 202 ? 5.912 -21.747 1.625 1.00 46.47 202 LYS A O 1
ATOM 1611 N N . THR A 1 203 ? 4.469 -21.613 3.338 1.00 43.81 203 THR A N 1
ATOM 1612 C CA . THR A 1 203 ? 5.479 -21.267 4.369 1.00 43.81 203 THR A CA 1
ATOM 1613 C C . THR A 1 203 ? 5.921 -22.441 5.246 1.00 43.81 203 THR A C 1
ATOM 1615 O O . THR A 1 203 ? 6.855 -22.296 6.037 1.00 43.81 203 THR A O 1
ATOM 1618 N N . GLY A 1 204 ? 5.276 -23.607 5.133 1.00 49.53 204 GLY A N 1
ATOM 1619 C CA . GLY A 1 204 ? 5.602 -24.780 5.949 1.00 49.53 204 GLY A CA 1
ATOM 1620 C C . GLY A 1 204 ? 5.336 -24.572 7.446 1.00 49.53 204 GLY A C 1
ATOM 1621 O O . GLY A 1 204 ? 6.023 -25.163 8.276 1.00 49.53 204 GLY A O 1
ATOM 1622 N N . GLY A 1 205 ? 4.384 -23.702 7.802 1.00 47.44 205 GLY A N 1
ATOM 1623 C CA . GLY A 1 205 ? 3.939 -23.503 9.188 1.00 47.44 205 GLY A CA 1
ATOM 1624 C C . GLY A 1 205 ? 4.840 -22.629 10.071 1.00 47.44 205 GLY A C 1
ATOM 1625 O O . GLY A 1 205 ? 4.582 -22.511 11.267 1.00 47.44 205 GLY A O 1
ATOM 1626 N N . LYS A 1 206 ? 5.871 -21.973 9.522 1.00 43.94 206 LYS A N 1
ATOM 1627 C CA . LYS A 1 206 ? 6.636 -20.933 10.237 1.00 43.94 206 LYS A CA 1
ATOM 1628 C C . LYS A 1 206 ? 6.008 -19.569 9.936 1.00 43.94 206 LYS A C 1
ATOM 1630 O O . LYS A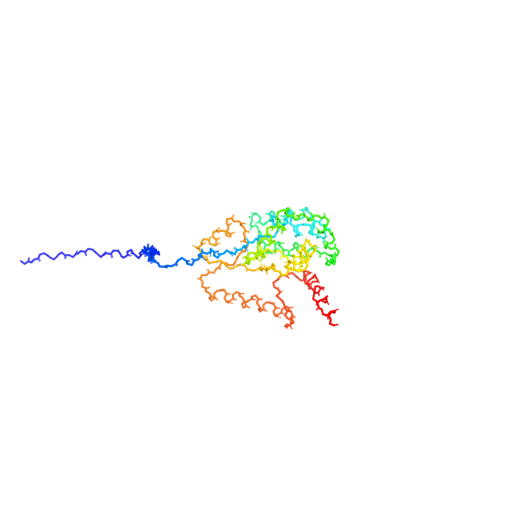 1 206 ? 6.351 -18.930 8.950 1.00 43.94 206 LYS A O 1
ATOM 1635 N N . GLY A 1 207 ? 5.019 -19.191 10.745 1.00 39.81 207 GLY A N 1
ATOM 1636 C CA . GLY A 1 207 ? 4.050 -18.132 10.453 1.00 39.81 207 GLY A CA 1
ATOM 1637 C C . GLY A 1 207 ? 4.589 -16.773 9.972 1.00 39.81 207 GLY A C 1
ATOM 1638 O O . GLY A 1 207 ? 5.523 -16.216 10.547 1.00 39.81 207 GLY A O 1
ATOM 1639 N N . LYS A 1 208 ? 3.915 -16.257 8.935 1.00 41.44 208 LYS A N 1
ATOM 1640 C CA . LYS A 1 208 ? 3.410 -14.893 8.632 1.00 41.44 208 LYS A CA 1
ATOM 1641 C C . LYS A 1 208 ? 2.811 -14.954 7.198 1.00 41.44 208 LYS A C 1
ATOM 1643 O O . LYS A 1 208 ? 3.262 -15.809 6.437 1.00 41.44 208 LYS A O 1
ATOM 1648 N N . PRO A 1 209 ? 1.812 -14.124 6.827 1.00 39.78 209 PRO A N 1
ATOM 1649 C CA . PRO A 1 209 ? 0.990 -14.354 5.632 1.00 39.78 209 PRO A CA 1
ATOM 1650 C C . PRO A 1 209 ? 1.768 -14.426 4.305 1.00 39.78 209 PRO A C 1
ATOM 1652 O O . PRO A 1 209 ? 2.666 -13.618 4.076 1.00 39.78 209 PRO A O 1
ATOM 1655 N N . ALA A 1 210 ? 1.398 -15.369 3.435 1.00 41.94 210 ALA A N 1
ATOM 1656 C CA . ALA A 1 210 ? 1.918 -15.676 2.101 1.00 41.94 210 ALA A CA 1
ATOM 1657 C C . ALA A 1 210 ? 0.967 -15.318 0.944 1.00 41.94 210 ALA A C 1
ATOM 1659 O O . ALA A 1 210 ? 1.212 -15.725 -0.200 1.00 41.94 210 ALA A O 1
ATOM 1660 N N . ARG A 1 211 ? -0.056 -14.481 1.164 1.00 42.00 211 ARG A N 1
ATOM 1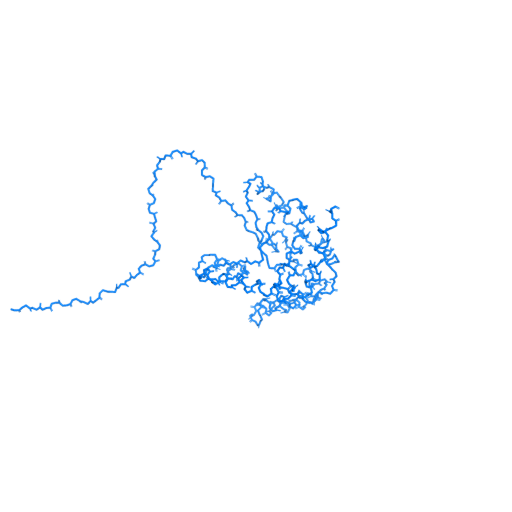661 C CA . ARG A 1 211 ? -0.462 -13.594 0.071 1.00 42.00 211 ARG A CA 1
ATOM 1662 C C . ARG A 1 211 ? 0.784 -12.817 -0.333 1.00 42.00 211 ARG A C 1
ATOM 1664 O O . ARG A 1 211 ? 1.326 -12.073 0.483 1.00 42.00 211 ARG A O 1
ATOM 1671 N N . PHE A 1 212 ? 1.186 -13.014 -1.591 1.00 39.84 212 PHE A N 1
ATOM 1672 C CA . PHE A 1 212 ? 2.130 -12.205 -2.365 1.00 39.84 212 PHE A CA 1
ATOM 1673 C C . PHE A 1 212 ? 3.557 -12.762 -2.577 1.00 39.84 212 PHE A C 1
ATOM 1675 O O . PHE A 1 212 ? 4.350 -12.900 -1.651 1.00 39.84 212 PHE A O 1
ATOM 1682 N N . ASN A 1 213 ? 3.864 -12.968 -3.864 1.00 42.84 213 ASN A N 1
ATOM 1683 C CA . ASN A 1 213 ? 5.160 -12.965 -4.556 1.00 42.84 213 ASN A CA 1
ATOM 1684 C C . ASN A 1 213 ? 6.374 -13.725 -3.926 1.00 42.84 213 ASN A C 1
ATOM 1686 O O . ASN A 1 213 ? 6.965 -13.279 -2.938 1.00 42.84 213 ASN A O 1
ATOM 1690 N N . PRO A 1 214 ? 6.871 -14.810 -4.565 1.00 40.28 214 PRO A N 1
ATOM 1691 C CA . PRO A 1 214 ? 8.048 -15.575 -4.125 1.00 40.28 214 PRO A CA 1
ATOM 1692 C C . PRO A 1 214 ? 9.371 -14.793 -4.010 1.00 40.28 214 PRO A C 1
ATOM 1694 O O . PRO A 1 214 ? 10.250 -15.224 -3.266 1.00 40.28 214 PRO A O 1
ATOM 1697 N N . ARG A 1 215 ? 9.534 -13.661 -4.708 1.00 43.00 215 ARG A N 1
ATOM 1698 C CA . ARG A 1 215 ? 10.696 -12.758 -4.599 1.00 43.00 215 ARG A CA 1
ATOM 1699 C C . ARG A 1 215 ? 10.482 -11.629 -3.588 1.00 43.00 215 ARG A C 1
ATOM 1701 O O . ARG A 1 215 ? 11.422 -11.299 -2.871 1.00 43.00 215 ARG A O 1
ATOM 1708 N N . ALA A 1 216 ? 9.245 -11.169 -3.373 1.00 42.41 216 ALA A N 1
ATOM 1709 C CA . ALA A 1 216 ? 8.908 -10.351 -2.196 1.00 42.41 216 ALA A CA 1
ATOM 1710 C C . ALA A 1 216 ? 9.146 -11.106 -0.869 1.00 42.41 216 ALA A C 1
ATOM 1712 O O . ALA A 1 216 ? 9.353 -10.493 0.179 1.00 42.41 216 ALA A O 1
ATOM 1713 N N . ASN A 1 217 ? 9.175 -12.444 -0.900 1.00 43.97 217 ASN A N 1
ATOM 1714 C CA . ASN A 1 217 ? 9.598 -13.263 0.239 1.00 43.97 217 ASN A CA 1
ATOM 1715 C C . ASN A 1 217 ? 11.089 -13.115 0.597 1.00 43.97 217 ASN A C 1
ATOM 1717 O O . ASN A 1 217 ? 11.429 -13.319 1.762 1.00 43.97 217 ASN A O 1
ATOM 1721 N N . PHE A 1 218 ? 11.975 -12.748 -0.340 1.00 47.47 218 PHE A N 1
ATOM 1722 C CA . PHE A 1 218 ? 13.373 -12.414 -0.013 1.00 47.47 218 PHE A CA 1
ATOM 1723 C C . PHE A 1 218 ? 13.414 -11.191 0.909 1.00 47.47 218 PHE A C 1
ATOM 1725 O O . PHE A 1 218 ? 13.964 -11.234 2.007 1.00 47.47 218 PHE A O 1
ATOM 1732 N N . TRP A 1 219 ? 12.694 -10.155 0.491 1.00 45.03 219 TRP A N 1
ATOM 1733 C CA . TRP A 1 219 ? 12.540 -8.881 1.178 1.00 45.03 219 TRP A CA 1
ATOM 1734 C C . TRP A 1 219 ? 11.862 -9.030 2.556 1.00 45.03 219 TRP A C 1
ATOM 1736 O O . TRP A 1 219 ? 12.278 -8.426 3.541 1.00 45.03 219 TRP A O 1
ATOM 1746 N N . ARG A 1 220 ? 10.881 -9.936 2.686 1.00 46.44 220 ARG A N 1
ATOM 1747 C CA . ARG A 1 220 ? 10.240 -10.273 3.976 1.00 46.44 220 ARG A CA 1
ATOM 1748 C C . ARG A 1 220 ? 11.139 -11.055 4.943 1.00 46.44 220 ARG A C 1
ATOM 1750 O O . ARG A 1 220 ? 11.007 -10.881 6.154 1.00 46.44 220 ARG A O 1
ATOM 1757 N N . ARG A 1 221 ? 12.019 -11.940 4.453 1.00 44.38 221 ARG A N 1
ATOM 1758 C CA . ARG A 1 221 ? 12.886 -12.777 5.311 1.00 44.38 221 ARG A CA 1
ATOM 1759 C C . ARG A 1 221 ? 13.932 -11.952 6.065 1.00 44.38 221 ARG A C 1
ATOM 1761 O O . ARG A 1 221 ? 14.191 -12.258 7.228 1.00 44.38 221 ARG A O 1
ATOM 1768 N N . LEU A 1 222 ? 14.470 -10.897 5.458 1.00 40.03 222 LEU A N 1
ATOM 1769 C CA . LEU A 1 222 ? 15.499 -10.039 6.064 1.00 40.03 222 LEU A CA 1
ATOM 1770 C C . LEU A 1 222 ? 14.960 -9.214 7.248 1.00 40.03 222 LEU A C 1
ATOM 1772 O O . LEU A 1 222 ? 15.572 -9.202 8.316 1.00 40.03 222 LEU A O 1
ATOM 1776 N N . SER A 1 223 ? 13.736 -8.682 7.137 1.00 39.69 223 SER A N 1
ATOM 1777 C CA . SER A 1 223 ? 13.015 -8.018 8.243 1.00 39.69 223 SER A CA 1
ATOM 1778 C C . SER A 1 223 ? 12.874 -8.901 9.497 1.00 39.69 223 SER A C 1
ATOM 1780 O O . SER A 1 223 ? 12.906 -8.404 10.622 1.00 39.69 223 SER A O 1
ATOM 1782 N N . SER A 1 224 ? 12.734 -10.220 9.329 1.00 35.69 224 SER A N 1
ATOM 1783 C CA . SER A 1 224 ? 12.537 -11.146 10.452 1.00 35.69 224 SER A CA 1
ATOM 1784 C C . SER A 1 224 ? 13.816 -11.516 11.214 1.00 35.69 224 SER A C 1
ATOM 1786 O O . SER A 1 224 ? 13.719 -12.004 12.340 1.00 35.69 224 SER A O 1
ATOM 1788 N N . GLN A 1 225 ? 15.004 -11.275 10.643 1.00 34.91 225 GLN A N 1
ATOM 1789 C CA . GLN A 1 225 ? 16.280 -11.571 11.309 1.00 34.91 225 GLN A CA 1
ATOM 1790 C C . GLN A 1 225 ? 16.775 -10.422 12.199 1.00 34.91 225 GLN A C 1
ATOM 1792 O O . GLN A 1 225 ? 17.361 -10.693 13.243 1.00 34.91 225 GLN A O 1
ATOM 1797 N N . GLN A 1 226 ? 16.469 -9.159 11.878 1.00 34.62 226 GLN A N 1
ATOM 1798 C CA . GLN A 1 226 ? 16.847 -8.023 12.736 1.00 34.62 226 GLN A CA 1
ATOM 1799 C C . GLN A 1 226 ? 16.086 -7.983 14.073 1.00 34.62 226 GLN A C 1
ATOM 1801 O O . GLN A 1 226 ? 16.630 -7.505 15.066 1.00 34.62 226 GLN A O 1
ATOM 1806 N N . SER A 1 227 ? 14.876 -8.552 14.150 1.00 32.19 227 SER A N 1
ATOM 1807 C CA . SER A 1 227 ? 14.080 -8.580 15.388 1.00 32.19 227 SER A CA 1
ATOM 1808 C C . SER A 1 227 ? 14.498 -9.652 16.408 1.00 32.19 227 SER A C 1
ATOM 1810 O O . SER A 1 227 ? 13.924 -9.699 17.491 1.00 32.19 227 SER A O 1
ATOM 1812 N N . VAL A 1 228 ? 15.449 -10.539 16.082 1.00 33.97 228 VAL A N 1
ATOM 1813 C CA . VAL A 1 228 ? 15.845 -11.668 16.958 1.00 33.97 228 VAL A CA 1
ATOM 1814 C C . VAL A 1 228 ? 17.238 -11.478 17.583 1.00 33.97 228 VAL A C 1
ATOM 1816 O O . VAL A 1 228 ? 17.576 -12.165 18.541 1.00 33.97 228 VAL A O 1
ATOM 1819 N N . THR A 1 229 ? 18.026 -10.496 17.138 1.00 32.66 229 THR A N 1
ATOM 1820 C CA . THR A 1 229 ? 19.372 -10.197 17.679 1.00 32.66 229 THR A CA 1
ATOM 1821 C C . THR A 1 229 ? 19.448 -8.891 18.474 1.00 32.66 229 THR A C 1
ATOM 1823 O O . THR A 1 229 ? 20.439 -8.167 18.407 1.00 32.66 229 THR A O 1
ATOM 1826 N N . ARG A 1 230 ? 18.415 -8.592 19.266 1.00 39.00 230 ARG A N 1
ATOM 1827 C CA . ARG A 1 230 ? 18.519 -7.685 20.423 1.00 39.00 230 ARG A CA 1
ATOM 1828 C C . ARG A 1 230 ? 17.790 -8.296 21.621 1.00 39.00 230 ARG A C 1
ATOM 1830 O O . ARG A 1 230 ? 16.709 -7.858 22.000 1.00 39.00 230 ARG A O 1
ATOM 1837 N N . GLY A 1 231 ? 18.393 -9.358 22.147 1.00 31.64 231 GLY A N 1
ATOM 1838 C CA . GLY A 1 231 ? 18.211 -9.858 23.508 1.00 31.64 231 GLY A CA 1
ATOM 1839 C C . GLY A 1 231 ? 19.547 -9.788 24.230 1.00 31.64 231 GLY A C 1
ATOM 1840 O O . GLY A 1 231 ? 20.573 -9.961 23.532 1.00 31.64 231 GLY A O 1
#

Sequence (231 aa):
MPAALTPPLEGVNED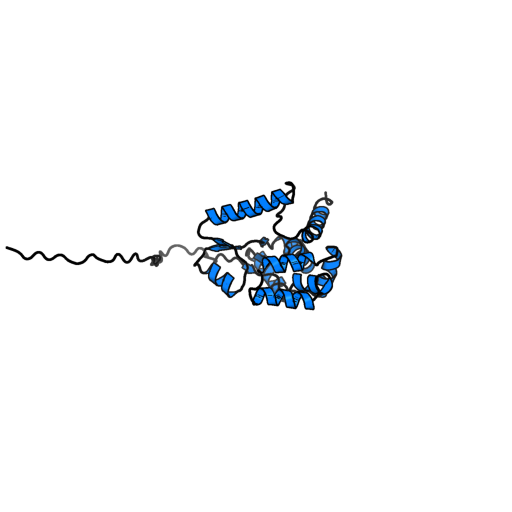LSVPTTSYEPTQTAAASKKRKVICFSDFDGTIFMQDTGHILFDSHGCGSEQRAILDEQIKTGERSFRDVSEEMWSSLNVPFEDGFEVMEEKLEMDPDFREFHKYCLTNSIPFYVISAGLKPVLRAVLDKFLGEEESAHIKIADVLFARKGLRLEEYCVEHKIPYIGFDTFADVQKEIESITEDDVKKTGGKGKPARFNPRANFWRRLSSQQSVTRG

Solvent-accessible surface area (backbone atoms only — not comparable to full-atom values): 14076 Å² total; per-residue (Å²): 136,82,84,85,85,78,81,82,84,80,80,81,77,79,76,83,70,76,80,80,79,82,81,74,84,81,87,73,78,92,68,87,79,74,79,90,63,73,46,76,37,54,39,60,63,56,48,24,67,44,48,68,64,57,56,40,24,45,74,49,29,61,24,60,70,52,47,54,54,49,52,47,32,39,75,72,60,78,39,55,64,65,64,46,48,48,49,47,55,58,41,47,78,70,58,55,65,67,55,45,54,59,44,66,77,67,56,44,65,42,87,60,51,64,61,53,51,51,50,26,60,78,69,72,34,55,44,34,36,48,45,95,66,59,65,67,58,57,47,53,51,37,27,71,77,63,32,58,74,60,32,69,65,52,46,78,43,82,75,46,77,25,48,64,95,36,73,63,33,52,49,27,62,76,68,70,47,80,65,44,76,29,91,47,71,66,53,50,50,52,50,53,48,52,49,51,48,54,12,35,74,74,51,75,68,66,86,69,83,49,81,70,50,87,55,53,46,57,47,51,54,56,64,61,56,67,77,68,77,81,123

pLDDT: mean 72.19, std 20.05, range [31.64, 96.56]